Protein AF-A0A9P5VKV0-F1 (afdb_monomer)

Secondary structure (DSSP, 8-state):
-HHHHTTGGG--THHHH--SSS-HHHHHHHHHHHHHHHHHHHHHHHHH-S-HHHHHTSHHHHHHHHHHHHHHHHHHHHHHHHHS-TTTHHHHHHHHHSSHHHHHHHHHHHHHHHHHHHHHHHIIIII--S--SSHHHHHHHHIIIIIHHHHHHHHHHH-S----TTHHHHHHHHHHHHHHHHHHHHHH-

Structure (mmCIF, N/CA/C/O backbone):
data_AF-A0A9P5VKV0-F1
#
_entry.id   AF-A0A9P5VKV0-F1
#
loop_
_atom_site.group_PDB
_atom_site.id
_atom_site.type_symbol
_atom_site.label_atom_id
_atom_site.label_alt_id
_atom_site.label_comp_id
_atom_site.label_asym_id
_atom_site.label_entity_id
_atom_site.label_seq_id
_atom_site.pdbx_PDB_ins_code
_atom_site.Cartn_x
_atom_site.Cartn_y
_atom_site.Cartn_z
_atom_site.occupancy
_atom_site.B_iso_or_equiv
_atom_site.auth_seq_id
_atom_site.auth_comp_id
_atom_site.auth_asym_id
_atom_site.auth_atom_id
_atom_site.pdbx_PDB_model_num
ATOM 1 N N . MET A 1 1 ? 27.819 -13.636 -0.260 1.00 55.97 1 MET A N 1
ATOM 2 C CA . MET A 1 1 ? 27.182 -14.702 0.548 1.00 55.97 1 MET A CA 1
ATOM 3 C C . MET A 1 1 ? 25.754 -14.332 0.970 1.00 55.97 1 MET A C 1
ATOM 5 O O . MET A 1 1 ? 24.847 -15.052 0.588 1.00 55.97 1 MET A O 1
ATOM 9 N N . ILE A 1 2 ? 25.518 -13.188 1.636 1.00 59.69 2 ILE A N 1
ATOM 10 C CA . ILE A 1 2 ? 24.161 -12.743 2.044 1.00 59.69 2 ILE A CA 1
ATOM 11 C C . ILE A 1 2 ? 23.243 -12.435 0.844 1.00 59.69 2 ILE A C 1
ATOM 13 O O . ILE A 1 2 ? 22.115 -12.911 0.803 1.00 59.69 2 ILE A O 1
ATOM 17 N N . ALA A 1 3 ? 23.731 -11.708 -0.169 1.00 60.09 3 ALA A N 1
ATOM 18 C CA . ALA A 1 3 ? 22.927 -11.359 -1.348 1.00 60.09 3 ALA A CA 1
ATOM 19 C C . ALA A 1 3 ? 22.388 -12.588 -2.103 1.00 60.09 3 ALA A C 1
ATOM 21 O O . ALA A 1 3 ? 21.232 -12.601 -2.506 1.00 60.09 3 ALA A O 1
ATOM 22 N N . HIS A 1 4 ? 23.192 -13.646 -2.213 1.00 65.69 4 HIS A N 1
ATOM 23 C CA . HIS A 1 4 ? 22.792 -14.893 -2.863 1.00 65.69 4 HIS A CA 1
ATOM 24 C C . HIS A 1 4 ? 21.794 -15.704 -2.015 1.00 65.69 4 HIS A C 1
ATOM 26 O O . HIS A 1 4 ? 20.854 -16.281 -2.553 1.00 65.69 4 HIS A O 1
ATOM 32 N N . ALA A 1 5 ? 21.942 -15.696 -0.682 1.00 67.19 5 ALA A N 1
ATOM 33 C CA . ALA A 1 5 ? 21.017 -16.378 0.229 1.00 67.19 5 ALA A CA 1
ATOM 34 C C . ALA A 1 5 ? 19.583 -15.820 0.139 1.00 67.19 5 ALA A C 1
ATOM 36 O O . ALA A 1 5 ? 18.621 -16.583 0.191 1.00 67.19 5 ALA A O 1
ATOM 37 N N . PHE A 1 6 ? 19.444 -14.506 -0.068 1.00 64.31 6 PHE A N 1
ATOM 38 C CA . PHE A 1 6 ? 18.154 -13.830 -0.263 1.00 64.31 6 PHE A CA 1
ATOM 39 C C . PHE A 1 6 ? 17.786 -13.612 -1.739 1.00 64.31 6 PHE A C 1
ATOM 41 O O . PHE A 1 6 ? 16.806 -12.932 -2.028 1.00 64.31 6 PHE A O 1
ATOM 48 N N . LYS A 1 7 ? 18.558 -14.180 -2.678 1.00 66.38 7 LYS A N 1
ATOM 49 C CA . LYS A 1 7 ? 18.372 -14.019 -4.131 1.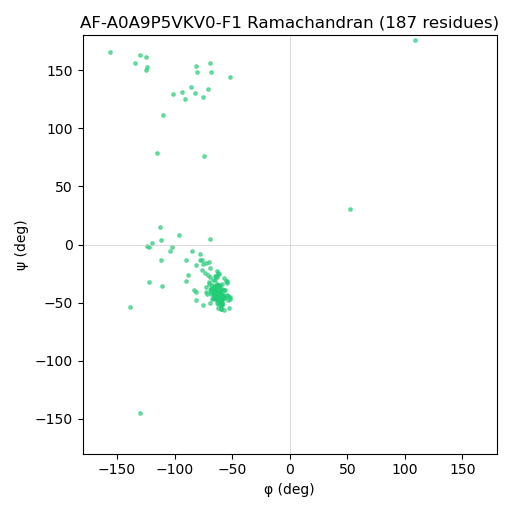00 66.38 7 LYS A CA 1
ATOM 50 C C . LYS A 1 7 ? 18.290 -12.554 -4.595 1.00 66.38 7 LYS A C 1
ATOM 52 O O . LYS A 1 7 ? 17.614 -12.245 -5.576 1.00 66.38 7 LYS A O 1
ATOM 57 N N . LEU A 1 8 ? 18.977 -11.648 -3.896 1.00 64.19 8 LEU A N 1
ATOM 58 C CA . LEU A 1 8 ? 19.050 -10.224 -4.249 1.00 64.19 8 LEU A CA 1
ATOM 59 C C . LEU A 1 8 ? 19.732 -10.010 -5.609 1.00 64.19 8 LEU A C 1
ATOM 61 O O . LEU A 1 8 ? 19.497 -9.005 -6.263 1.00 64.19 8 LEU A O 1
ATOM 65 N N . ASP A 1 9 ? 20.542 -10.975 -6.044 1.00 61.62 9 ASP A N 1
ATOM 66 C CA . ASP A 1 9 ? 21.191 -11.049 -7.356 1.00 61.62 9 ASP A CA 1
ATOM 67 C C . ASP A 1 9 ? 20.221 -11.324 -8.520 1.00 61.62 9 ASP A C 1
ATOM 69 O O . ASP A 1 9 ? 20.587 -11.130 -9.675 1.00 61.62 9 ASP A O 1
ATOM 73 N N . ARG A 1 10 ? 18.988 -11.763 -8.235 1.00 68.88 10 ARG A N 1
ATOM 74 C CA . ARG A 1 10 ? 17.926 -12.020 -9.228 1.00 68.88 10 ARG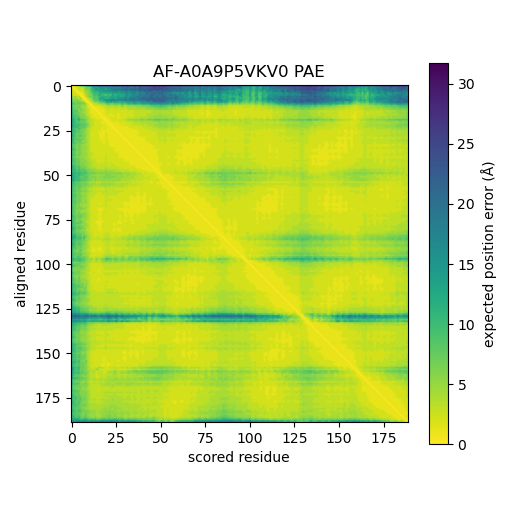 A CA 1
ATOM 75 C C . ARG A 1 10 ? 16.755 -11.050 -9.099 1.00 68.88 10 ARG A C 1
ATOM 77 O O . ARG A 1 10 ? 15.654 -11.333 -9.570 1.00 68.88 10 ARG A O 1
ATOM 84 N N . PHE A 1 11 ? 16.962 -9.957 -8.375 1.00 78.12 11 PHE A N 1
ATOM 85 C CA . PHE A 1 11 ? 15.945 -8.941 -8.193 1.00 78.12 11 PHE A CA 1
ATOM 86 C C . PHE A 1 11 ? 15.742 -8.183 -9.513 1.00 78.12 11 PHE A C 1
ATOM 88 O O . PHE A 1 11 ? 16.715 -7.800 -10.155 1.00 78.12 11 PHE A O 1
ATOM 95 N N . GLU A 1 12 ? 14.484 -7.976 -9.908 1.00 87.75 12 GLU A N 1
ATOM 96 C CA . GLU A 1 12 ? 14.090 -7.281 -11.147 1.00 87.75 12 GLU A CA 1
ATOM 97 C C . GLU A 1 12 ? 13.331 -5.985 -10.776 1.00 87.75 12 GLU A C 1
ATOM 99 O O . GLU A 1 12 ? 12.091 -5.972 -10.755 1.00 87.75 12 GLU A O 1
ATOM 104 N N . PRO A 1 13 ? 14.045 -4.899 -10.393 1.00 90.62 13 PRO A N 1
ATOM 105 C CA . PRO A 1 13 ? 13.460 -3.648 -9.901 1.00 90.62 13 PRO A CA 1
ATOM 106 C C . PRO A 1 13 ? 12.430 -3.013 -10.824 1.00 90.62 13 PRO A C 1
ATOM 108 O O . PRO A 1 13 ? 11.475 -2.384 -10.367 1.00 90.62 13 PRO A O 1
ATOM 111 N N . GLU A 1 14 ? 12.608 -3.160 -12.132 1.00 92.75 14 GLU A N 1
ATOM 112 C CA . GLU A 1 14 ? 11.730 -2.587 -13.138 1.00 92.75 14 GLU A CA 1
ATOM 113 C C . GLU A 1 14 ? 10.304 -3.132 -13.034 1.00 92.75 14 GLU A C 1
ATOM 115 O O . GLU A 1 14 ? 9.350 -2.448 -13.414 1.00 92.75 14 GLU A O 1
ATOM 120 N N . ARG A 1 15 ? 10.122 -4.329 -12.460 1.00 93.31 15 ARG A N 1
ATOM 121 C CA . ARG A 1 15 ? 8.791 -4.883 -12.199 1.00 93.31 15 ARG A CA 1
ATOM 122 C C . ARG A 1 15 ? 7.991 -4.061 -11.216 1.00 93.31 15 ARG A C 1
ATOM 124 O O . ARG A 1 15 ? 6.778 -4.081 -11.313 1.00 93.31 15 ARG A O 1
ATOM 131 N N . ILE A 1 16 ? 8.639 -3.338 -10.304 1.00 94.00 16 ILE A N 1
ATOM 132 C CA . ILE A 1 16 ? 7.938 -2.495 -9.332 1.00 94.00 16 ILE A CA 1
ATOM 133 C C . ILE A 1 16 ? 7.179 -1.371 -10.042 1.00 94.00 16 ILE A C 1
ATOM 135 O O . ILE A 1 16 ? 6.093 -0.996 -9.611 1.00 94.00 16 ILE A O 1
ATOM 139 N N . VAL A 1 17 ? 7.725 -0.846 -11.142 1.00 95.38 17 VAL A N 1
ATOM 140 C CA . VAL A 1 17 ? 7.256 0.382 -11.811 1.00 95.38 17 VAL A CA 1
ATOM 141 C C . VAL A 1 17 ? 6.627 0.137 -13.188 1.00 95.38 17 VAL A C 1
ATOM 143 O O . VAL A 1 17 ? 6.272 1.091 -13.880 1.00 95.38 17 VAL A O 1
ATOM 146 N N . THR A 1 18 ? 6.485 -1.123 -13.611 1.00 95.44 18 THR A N 1
ATOM 147 C CA . THR A 1 18 ? 5.945 -1.490 -14.931 1.00 95.44 18 THR A CA 1
ATOM 148 C C . THR A 1 18 ? 4.761 -2.453 -14.836 1.00 95.44 18 THR A C 1
ATOM 150 O O . THR A 1 18 ? 4.540 -3.099 -13.816 1.00 95.44 18 THR A O 1
ATOM 153 N N . SER A 1 19 ? 3.977 -2.533 -15.915 1.00 96.00 19 SER A N 1
ATOM 154 C CA . SER A 1 19 ? 2.742 -3.321 -16.013 1.00 96.00 19 SER A CA 1
ATOM 155 C C . SER A 1 19 ? 2.791 -4.283 -17.204 1.00 96.00 19 SER A C 1
ATOM 157 O O . SER A 1 19 ? 3.460 -3.999 -18.196 1.00 96.00 19 SER A O 1
ATOM 159 N N . ASN A 1 20 ? 2.102 -5.426 -17.095 1.00 90.44 20 ASN A N 1
ATOM 160 C CA . ASN A 1 20 ? 1.877 -6.342 -18.223 1.00 90.44 20 ASN A CA 1
ATOM 161 C C . ASN A 1 20 ? 0.709 -5.890 -19.122 1.00 90.44 20 ASN A C 1
ATOM 163 O O . ASN A 1 20 ? 0.593 -6.371 -20.244 1.00 90.44 20 ASN A O 1
ATOM 167 N N . LEU A 1 21 ? -0.168 -5.007 -18.627 1.00 95.75 21 LEU A N 1
ATOM 168 C CA . LEU A 1 21 ? -1.435 -4.643 -19.275 1.00 95.75 21 LEU A CA 1
ATOM 169 C C . LEU A 1 21 ? -1.448 -3.209 -19.805 1.00 95.75 21 LEU A C 1
ATOM 171 O O . LEU A 1 21 ? -2.063 -2.935 -20.832 1.00 95.75 21 LEU A O 1
ATOM 175 N N . VAL A 1 22 ? -0.797 -2.280 -19.101 1.00 96.75 22 VAL A N 1
ATOM 176 C CA . VAL A 1 22 ? -0.830 -0.849 -19.428 1.00 96.75 22 VAL A CA 1
ATOM 177 C C . VAL A 1 22 ? 0.570 -0.240 -19.478 1.00 96.75 22 VAL A C 1
ATOM 179 O O . VAL A 1 22 ? 1.542 -0.796 -18.976 1.00 96.75 22 VAL A O 1
ATOM 182 N N . GLY A 1 23 ? 0.703 0.939 -20.085 1.00 95.81 23 GLY A N 1
ATOM 183 C CA . GLY A 1 23 ? 1.972 1.669 -20.068 1.00 95.81 23 GLY A CA 1
ATOM 184 C C . GLY A 1 23 ? 2.323 2.204 -18.665 1.00 95.81 23 GLY A C 1
ATOM 185 O O . GLY A 1 23 ? 1.415 2.486 -17.878 1.00 95.81 23 GLY A O 1
ATOM 186 N N . PRO A 1 24 ? 3.612 2.464 -18.356 1.00 94.00 24 PRO A N 1
ATOM 187 C CA . PRO A 1 24 ? 4.032 2.986 -17.047 1.00 94.00 24 PRO A CA 1
ATOM 188 C C . PRO A 1 24 ? 3.366 4.314 -16.650 1.00 94.00 24 PRO A C 1
ATOM 190 O O . PRO A 1 24 ? 3.154 4.573 -15.471 1.00 94.00 24 PRO A O 1
ATOM 193 N N . LYS A 1 25 ? 2.980 5.149 -17.629 1.00 96.38 25 LYS A N 1
ATOM 194 C CA . LYS A 1 25 ? 2.223 6.392 -17.386 1.00 96.38 25 LYS A CA 1
ATOM 195 C C . LYS A 1 25 ? 0.820 6.119 -16.841 1.00 96.38 25 LYS A C 1
ATOM 197 O O . LYS A 1 25 ? 0.411 6.749 -15.873 1.00 96.38 25 LYS A O 1
ATOM 202 N N . THR A 1 26 ? 0.101 5.177 -17.448 1.00 97.31 26 THR A N 1
ATOM 203 C CA . THR A 1 26 ? -1.239 4.776 -17.002 1.00 97.31 26 THR A CA 1
ATOM 204 C C . THR A 1 26 ? -1.170 4.117 -15.630 1.00 97.31 26 THR A C 1
ATOM 206 O O . THR A 1 26 ? -1.944 4.478 -14.750 1.00 97.31 26 THR A O 1
ATOM 209 N N . LEU A 1 27 ? -0.191 3.229 -15.419 1.00 96.94 27 LEU A N 1
ATOM 210 C CA . LEU A 1 27 ? 0.057 2.609 -14.116 1.00 96.94 27 LEU A CA 1
ATOM 211 C C . LEU A 1 27 ? 0.316 3.659 -13.022 1.00 96.94 27 LEU A C 1
ATOM 213 O O . LEU A 1 27 ? -0.247 3.562 -11.937 1.00 96.94 27 LEU A O 1
ATOM 217 N N . ALA A 1 28 ? 1.117 4.691 -13.315 1.00 96.69 28 ALA A N 1
ATOM 218 C CA . ALA A 1 28 ? 1.355 5.792 -12.382 1.00 96.69 28 ALA A CA 1
ATOM 219 C C . ALA A 1 28 ? 0.066 6.549 -12.027 1.00 96.69 28 ALA A C 1
ATOM 221 O O . ALA A 1 28 ? -0.129 6.906 -10.870 1.00 96.69 28 ALA A O 1
ATOM 222 N N . GLY A 1 29 ? -0.811 6.783 -13.009 1.00 97.31 29 GLY A N 1
ATOM 223 C CA . GLY A 1 29 ? -2.104 7.432 -12.788 1.00 97.31 29 GLY A CA 1
ATOM 224 C C . GLY A 1 29 ? -3.020 6.621 -11.870 1.00 97.31 29 GLY A C 1
ATOM 225 O O . GLY A 1 29 ? -3.566 7.179 -10.922 1.00 97.31 29 GLY A O 1
ATOM 226 N N . ILE A 1 30 ? -3.127 5.308 -12.109 1.00 97.25 30 ILE A N 1
ATOM 227 C CA . ILE A 1 30 ? -3.897 4.382 -11.260 1.00 97.25 30 ILE A CA 1
ATOM 228 C C . ILE A 1 30 ? -3.381 4.453 -9.820 1.00 97.25 30 ILE A C 1
ATOM 230 O O . ILE A 1 30 ? -4.118 4.835 -8.914 1.00 97.25 30 ILE A O 1
ATOM 234 N N . ARG A 1 31 ? -2.082 4.215 -9.626 1.00 97.06 31 ARG A N 1
ATOM 235 C CA . ARG A 1 31 ? -1.455 4.210 -8.298 1.00 97.06 31 ARG A CA 1
ATOM 236 C C . ARG A 1 31 ? -1.559 5.538 -7.571 1.00 97.06 31 ARG A C 1
ATOM 238 O O . ARG A 1 31 ? -1.717 5.556 -6.355 1.00 97.06 31 ARG A O 1
ATOM 245 N N . PHE A 1 32 ? -1.489 6.656 -8.291 1.00 96.94 32 PHE A N 1
ATOM 246 C CA . PHE A 1 32 ? -1.661 7.976 -7.695 1.00 96.94 32 PHE A CA 1
ATOM 247 C C . PHE A 1 32 ? -3.070 8.153 -7.117 1.00 96.94 32 PHE A C 1
ATOM 249 O O . PHE A 1 32 ? -3.208 8.596 -5.978 1.00 96.94 32 PHE A O 1
ATOM 256 N N . VAL A 1 33 ? -4.107 7.758 -7.863 1.00 98.06 33 VAL A N 1
ATOM 257 C CA . VAL A 1 33 ? -5.501 7.805 -7.390 1.00 98.06 33 VAL A CA 1
ATOM 258 C C . VAL A 1 33 ? -5.700 6.887 -6.184 1.00 98.06 33 VAL A C 1
ATOM 260 O O . VAL A 1 33 ? -6.267 7.314 -5.180 1.00 98.06 33 VAL A O 1
ATOM 263 N N . GLU A 1 34 ? -5.186 5.660 -6.247 1.00 98.25 34 GLU A N 1
ATOM 264 C CA . GLU A 1 34 ? -5.251 4.694 -5.145 1.00 98.25 34 GLU A CA 1
ATOM 265 C C . GLU A 1 34 ? -4.535 5.213 -3.891 1.00 98.25 34 GLU A C 1
ATOM 267 O O . GLU A 1 34 ? -5.086 5.170 -2.792 1.00 98.25 34 GLU A O 1
ATOM 272 N N . THR A 1 35 ? -3.336 5.779 -4.060 1.00 98.50 35 THR A N 1
ATOM 273 C CA . THR A 1 35 ? -2.554 6.382 -2.973 1.00 98.50 35 THR A CA 1
ATOM 274 C C . THR A 1 35 ? -3.343 7.503 -2.308 1.00 98.50 35 THR A C 1
ATOM 276 O O . THR A 1 35 ? -3.490 7.507 -1.087 1.00 98.50 35 THR A O 1
ATOM 279 N N . LEU A 1 36 ? -3.887 8.442 -3.092 1.00 98.31 36 LEU A N 1
ATOM 280 C CA . LEU A 1 36 ? -4.699 9.537 -2.559 1.00 98.31 36 LEU A CA 1
ATOM 281 C C . LEU A 1 36 ? -5.910 9.014 -1.787 1.00 98.31 36 LEU A C 1
ATOM 283 O O . LE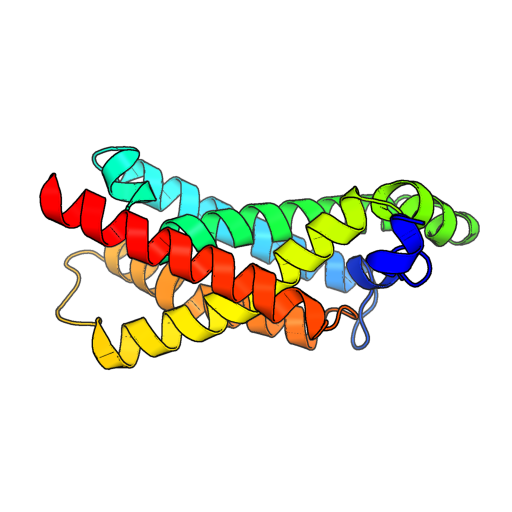U A 1 36 ? -6.175 9.474 -0.678 1.00 98.31 36 LEU A O 1
ATOM 287 N N . TYR A 1 37 ? -6.619 8.038 -2.350 1.00 98.62 37 TYR A N 1
ATOM 288 C CA . TYR A 1 37 ? -7.786 7.445 -1.713 1.00 98.62 37 TYR A CA 1
ATOM 289 C C . TYR A 1 37 ? -7.442 6.813 -0.356 1.00 98.62 37 TYR A C 1
ATOM 291 O O . TYR A 1 37 ? -8.092 7.104 0.650 1.00 98.62 37 TYR A O 1
ATOM 299 N N . VAL A 1 38 ? -6.380 6.007 -0.299 1.00 98.56 38 VAL A N 1
ATOM 300 C CA . VAL A 1 38 ? -5.926 5.365 0.942 1.00 98.56 38 VAL A CA 1
ATOM 301 C C . VAL A 1 38 ? -5.543 6.402 1.998 1.00 98.56 38 VAL A C 1
ATOM 303 O O . VAL A 1 38 ? -5.952 6.272 3.152 1.00 98.56 38 VAL A O 1
ATOM 306 N N . TRP A 1 39 ? -4.844 7.474 1.618 1.00 98.25 39 TRP A N 1
ATOM 307 C CA . TRP A 1 39 ? -4.512 8.558 2.548 1.00 98.25 39 TRP A CA 1
ATOM 308 C C . TRP A 1 39 ? -5.746 9.310 3.059 1.00 98.25 39 TRP A C 1
ATOM 310 O O . TRP A 1 39 ? -5.814 9.603 4.251 1.00 98.25 39 TRP A O 1
ATOM 320 N N . ILE A 1 40 ? -6.748 9.565 2.210 1.00 98.56 40 ILE A N 1
ATOM 321 C CA . ILE A 1 40 ? -8.024 10.169 2.632 1.00 98.56 40 ILE A CA 1
ATOM 322 C C . ILE A 1 40 ? -8.713 9.289 3.687 1.00 98.56 40 ILE A C 1
ATOM 324 O O . ILE A 1 40 ? -9.200 9.797 4.699 1.00 98.56 40 ILE A O 1
ATOM 328 N N . VAL A 1 41 ? -8.718 7.968 3.489 1.00 98.44 41 VAL A N 1
ATOM 329 C CA . VAL A 1 41 ? -9.293 7.013 4.449 1.00 98.44 41 VAL A CA 1
ATOM 330 C C . VAL A 1 41 ? -8.517 7.009 5.766 1.00 98.44 41 VAL A C 1
ATOM 332 O O . VAL A 1 41 ? -9.144 7.091 6.821 1.00 98.44 41 VAL A O 1
ATOM 335 N N . ILE A 1 42 ? -7.179 6.981 5.729 1.00 97.81 42 ILE A N 1
ATOM 336 C CA . ILE A 1 42 ? -6.338 7.039 6.937 1.00 97.81 42 ILE A CA 1
ATOM 337 C C . ILE A 1 42 ? -6.612 8.315 7.731 1.00 97.81 42 ILE A C 1
ATOM 339 O O . ILE A 1 42 ? -6.922 8.242 8.918 1.00 97.81 42 ILE A O 1
ATOM 343 N N . ILE A 1 43 ? -6.555 9.476 7.073 1.00 97.94 43 ILE A N 1
ATOM 344 C CA . ILE A 1 43 ? -6.778 10.775 7.720 1.00 97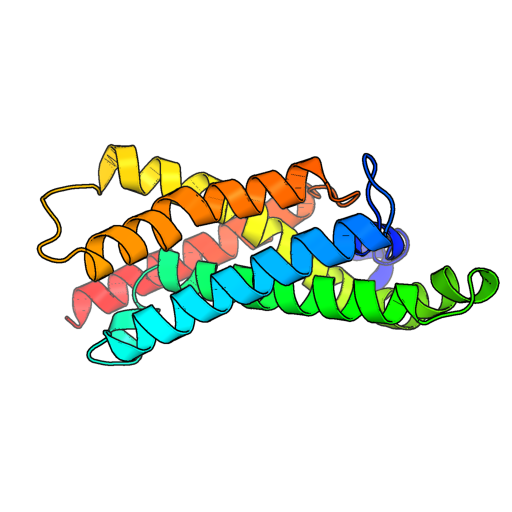.94 43 ILE A CA 1
ATOM 345 C C . ILE A 1 43 ? -8.175 10.823 8.339 1.00 97.94 43 ILE A C 1
ATOM 347 O O . ILE A 1 43 ? -8.334 11.246 9.483 1.00 97.94 43 ILE A O 1
ATOM 351 N N . SER A 1 44 ? -9.188 10.339 7.617 1.00 98.06 44 SER A N 1
ATOM 352 C CA . SER A 1 44 ? -10.550 10.275 8.136 1.00 98.06 44 SER A CA 1
ATOM 353 C C . SER A 1 44 ? -10.664 9.368 9.364 1.00 98.06 44 SER A C 1
ATOM 355 O O . SER A 1 44 ? -11.268 9.767 10.358 1.00 98.06 44 SER A O 1
ATOM 357 N N . LYS A 1 45 ? -10.072 8.167 9.330 1.00 97.25 45 LYS A N 1
ATOM 358 C CA . LYS A 1 45 ? -10.089 7.238 10.467 1.00 97.25 45 LYS A CA 1
ATOM 359 C C . LYS A 1 45 ? -9.383 7.835 11.676 1.00 97.25 45 LYS A C 1
ATOM 361 O O . LYS A 1 45 ? -9.922 7.733 12.777 1.00 97.25 45 LYS A O 1
ATOM 366 N N . TRP A 1 46 ? -8.229 8.474 11.485 1.00 96.62 46 TRP A N 1
ATOM 367 C CA . TRP A 1 46 ? -7.503 9.168 12.550 1.00 96.62 46 TRP A CA 1
ATOM 368 C C . TRP A 1 46 ? -8.332 10.292 13.163 1.00 96.62 46 TRP A C 1
ATOM 370 O O . TRP A 1 46 ? -8.432 10.356 14.383 1.00 96.62 46 TRP A O 1
ATOM 380 N N . ALA A 1 47 ? -9.005 11.103 12.343 1.00 96.62 47 ALA A N 1
ATOM 381 C CA . ALA A 1 47 ? -9.875 12.180 12.820 1.00 96.62 47 ALA A CA 1
ATOM 382 C C . ALA A 1 47 ? -11.055 11.682 13.676 1.00 96.62 47 ALA A C 1
ATOM 384 O O . ALA A 1 47 ? -11.570 12.424 14.507 1.00 96.62 47 ALA A O 1
ATOM 385 N N . THR A 1 48 ? -11.486 10.432 13.483 1.00 95.50 48 THR A N 1
ATOM 386 C CA . THR A 1 48 ? -12.576 9.802 14.250 1.00 95.50 48 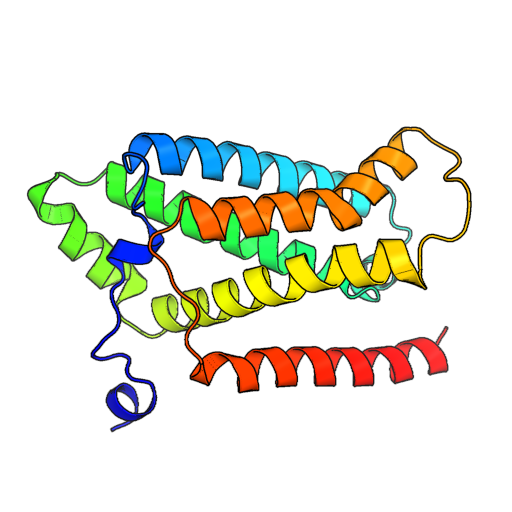THR A CA 1
ATOM 387 C C . THR A 1 48 ? -12.102 8.835 15.339 1.00 95.50 48 THR A C 1
ATOM 389 O O . THR A 1 48 ? -12.933 8.256 16.035 1.00 95.50 48 THR A O 1
ATOM 392 N N . SER A 1 49 ? -10.794 8.602 15.473 1.00 95.31 49 SER A N 1
ATOM 393 C CA . SER A 1 49 ? -10.246 7.674 16.470 1.00 95.31 49 SER A CA 1
ATOM 394 C C . SER A 1 49 ? -10.050 8.391 17.802 1.00 95.31 49 SER A C 1
ATOM 396 O O . SER A 1 49 ? -9.508 9.491 17.835 1.00 95.31 49 SER A O 1
ATOM 398 N N . ALA A 1 50 ? -10.446 7.759 18.910 1.00 94.56 50 ALA A N 1
ATOM 399 C CA . ALA A 1 50 ? -10.280 8.342 20.245 1.00 94.56 50 ALA A CA 1
ATOM 400 C C . ALA A 1 50 ? -8.801 8.468 20.655 1.00 94.56 50 ALA A C 1
ATOM 402 O O . ALA A 1 50 ? -8.427 9.380 21.390 1.00 94.56 50 ALA A O 1
ATOM 403 N N . SER A 1 51 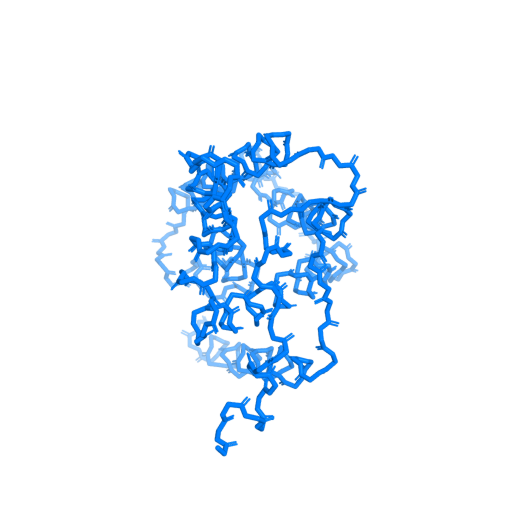? -7.951 7.565 20.165 1.00 95.06 51 SER A N 1
ATOM 404 C CA . SER A 1 51 ? -6.515 7.566 20.423 1.00 95.06 51 SER A CA 1
ATOM 405 C C . SER A 1 51 ? -5.748 6.832 19.318 1.00 95.06 51 SER A C 1
ATOM 407 O O . SER A 1 51 ? -6.321 6.070 18.531 1.00 95.06 51 SER A O 1
ATOM 409 N N . ALA A 1 52 ? -4.424 7.009 19.281 1.00 92.75 52 ALA A N 1
ATOM 410 C CA . ALA A 1 52 ? -3.558 6.210 18.414 1.00 92.75 52 ALA A CA 1
ATOM 411 C C . ALA A 1 52 ? -3.616 4.714 18.770 1.00 92.75 52 ALA A C 1
ATOM 413 O O . ALA A 1 52 ? -3.588 3.872 17.875 1.00 92.75 52 ALA A O 1
ATOM 414 N N . GLN A 1 53 ? -3.749 4.378 20.058 1.00 92.44 53 GLN A N 1
ATOM 415 C CA . GLN A 1 53 ? -3.877 2.995 20.520 1.00 92.44 53 GLN A CA 1
ATOM 416 C C . GLN A 1 53 ? -5.168 2.348 20.000 1.00 92.44 53 GLN A C 1
ATOM 418 O O . GLN A 1 53 ? -5.132 1.217 19.515 1.00 92.44 53 GLN A O 1
ATOM 423 N N . ASP A 1 54 ? -6.290 3.071 20.028 1.00 91.88 54 ASP A N 1
ATOM 424 C CA . ASP A 1 54 ? -7.563 2.572 19.497 1.00 91.88 54 ASP A CA 1
ATOM 425 C C . ASP A 1 54 ? -7.532 2.343 17.991 1.00 91.88 54 ASP A C 1
ATOM 427 O O . ASP A 1 54 ? -8.203 1.440 17.496 1.00 91.88 54 ASP A O 1
ATOM 431 N N . TYR A 1 55 ? -6.735 3.120 17.260 1.00 94.56 55 TYR A N 1
ATOM 432 C CA . TYR A 1 55 ? -6.519 2.889 15.839 1.00 94.56 55 TYR A CA 1
ATOM 433 C C . TYR A 1 55 ? -5.591 1.688 15.599 1.00 94.56 55 TYR A C 1
ATOM 435 O O . TYR A 1 55 ? -5.948 0.771 14.860 1.00 94.56 55 TYR A O 1
ATOM 443 N N . LEU A 1 56 ? -4.416 1.663 16.233 1.00 93.69 56 LEU A N 1
ATOM 444 C CA . LEU A 1 56 ? -3.342 0.707 15.940 1.00 93.69 56 LEU A CA 1
ATOM 445 C C . LEU A 1 56 ? -3.577 -0.702 16.503 1.00 93.69 56 LEU A C 1
ATOM 447 O O . LEU A 1 56 ? -2.887 -1.628 16.089 1.00 93.69 56 LEU A O 1
ATOM 451 N N . LYS A 1 57 ? -4.543 -0.903 17.407 1.00 94.50 57 LYS A N 1
ATOM 452 C CA . LYS A 1 57 ? -4.851 -2.241 17.943 1.00 94.50 57 LYS A CA 1
ATOM 453 C C . LYS A 1 57 ? -5.494 -3.192 16.928 1.00 94.50 57 LYS A C 1
ATOM 455 O O . LYS A 1 57 ? -5.455 -4.400 17.129 1.00 94.50 57 LYS A O 1
ATOM 460 N N . TYR A 1 58 ? -6.078 -2.671 15.847 1.00 95.19 58 TYR A N 1
ATOM 461 C CA . TYR A 1 58 ? -6.760 -3.482 14.836 1.00 95.19 58 TYR A CA 1
ATOM 462 C C . TYR A 1 58 ? -5.836 -3.846 13.670 1.00 95.19 58 TYR A C 1
ATOM 464 O O . TYR A 1 58 ? -5.239 -2.967 13.044 1.00 95.19 58 TYR A O 1
ATOM 472 N N . PHE A 1 59 ? -5.810 -5.132 13.301 1.00 96.50 59 PHE A N 1
ATOM 473 C CA . PHE A 1 59 ? -5.024 -5.653 12.174 1.00 96.50 59 PHE A CA 1
ATOM 474 C C . PHE A 1 59 ? -5.279 -4.887 10.886 1.00 96.50 59 PHE A C 1
ATOM 476 O O . PHE A 1 59 ? -4.348 -4.499 10.184 1.00 96.50 59 PHE A O 1
ATOM 483 N N . THR A 1 60 ? -6.556 -4.654 10.587 1.00 96.50 60 THR A N 1
ATOM 484 C CA . THR A 1 60 ? -6.975 -3.946 9.386 1.00 96.50 60 THR A CA 1
ATOM 485 C C . THR A 1 60 ? -6.348 -2.560 9.330 1.00 96.50 60 THR A C 1
ATOM 487 O O . THR A 1 60 ? -5.774 -2.206 8.314 1.00 96.50 60 THR A O 1
ATOM 490 N N . ASN A 1 61 ? -6.354 -1.801 10.426 1.00 96.62 61 ASN A N 1
ATOM 491 C CA . ASN A 1 61 ? -5.768 -0.461 10.444 1.00 96.62 61 ASN A CA 1
ATOM 492 C C . ASN A 1 61 ? -4.235 -0.497 10.295 1.00 96.62 61 ASN A C 1
ATOM 494 O O . ASN A 1 61 ? -3.674 0.332 9.579 1.00 96.62 61 ASN A O 1
ATOM 498 N N . LEU A 1 62 ? -3.555 -1.461 10.932 1.00 96.25 62 LEU A N 1
ATOM 499 C CA . LEU A 1 62 ? -2.103 -1.648 10.794 1.00 96.25 62 LEU A CA 1
ATOM 500 C C . LEU A 1 62 ? -1.706 -2.005 9.358 1.00 96.25 62 LEU A C 1
ATOM 502 O O . LEU A 1 62 ? -0.796 -1.402 8.789 1.00 96.25 62 LEU A O 1
ATOM 506 N N . THR A 1 63 ? -2.402 -2.968 8.760 1.00 97.25 63 THR A N 1
ATOM 507 C CA . THR A 1 63 ? -2.144 -3.400 7.381 1.00 97.25 63 THR A CA 1
ATOM 508 C C . THR A 1 63 ? -2.505 -2.313 6.378 1.00 97.25 63 THR A C 1
ATOM 510 O O . THR A 1 63 ? -1.744 -2.092 5.443 1.00 97.25 63 THR A O 1
ATOM 513 N N . TYR A 1 64 ? -3.553 -1.524 6.635 1.00 97.88 64 TYR A N 1
ATOM 514 C CA . TYR A 1 64 ? -3.916 -0.369 5.810 1.00 97.88 64 TYR A CA 1
ATOM 515 C C . TYR A 1 64 ? -2.826 0.720 5.801 1.00 97.88 64 TYR A C 1
ATOM 517 O O . TYR A 1 64 ? -2.571 1.328 4.762 1.00 97.88 64 TYR A O 1
ATOM 525 N N . CYS A 1 65 ? -2.101 0.924 6.911 1.00 97.38 65 CYS A N 1
ATOM 526 C CA . CYS A 1 65 ? -0.884 1.750 6.908 1.00 97.38 65 CYS A CA 1
ATOM 527 C C . CYS A 1 65 ? 0.221 1.143 6.023 1.00 97.38 65 CYS A C 1
ATOM 529 O O . CYS A 1 65 ? 0.917 1.873 5.317 1.00 97.38 65 CYS A O 1
ATOM 531 N N . GLY A 1 66 ? 0.367 -0.185 6.030 1.00 97.56 66 GLY A N 1
ATOM 532 C CA . GLY A 1 66 ? 1.264 -0.911 5.127 1.00 97.56 66 GLY A CA 1
ATOM 533 C C . GLY A 1 66 ? 0.903 -0.715 3.650 1.00 97.56 66 GLY A C 1
ATOM 534 O O . GLY A 1 66 ? 1.781 -0.404 2.847 1.00 97.56 66 GLY A O 1
ATOM 535 N N . LEU A 1 67 ? -0.386 -0.802 3.303 1.00 98.31 67 LEU A N 1
ATOM 536 C CA . LEU A 1 67 ? -0.903 -0.493 1.966 1.00 98.31 67 LEU A CA 1
ATOM 537 C C . LEU A 1 67 ? -0.599 0.952 1.557 1.00 98.31 67 LEU A C 1
ATOM 539 O O . LEU A 1 67 ? -0.132 1.184 0.444 1.00 98.31 67 LEU A O 1
ATOM 543 N N . ALA A 1 68 ? -0.797 1.918 2.456 1.00 98.19 68 ALA A N 1
ATOM 544 C CA . ALA A 1 68 ? -0.478 3.320 2.193 1.00 98.19 68 ALA A CA 1
ATOM 545 C C . ALA A 1 68 ? 1.015 3.536 1.918 1.00 98.19 68 ALA A C 1
ATOM 547 O O . ALA A 1 68 ? 1.378 4.214 0.956 1.00 98.19 68 ALA A O 1
ATOM 548 N N . ALA A 1 69 ? 1.882 2.936 2.740 1.00 97.75 69 ALA A N 1
ATOM 549 C CA . ALA A 1 69 ? 3.328 3.005 2.564 1.00 97.75 69 ALA A CA 1
ATOM 550 C C . ALA A 1 69 ? 3.764 2.357 1.242 1.00 97.75 69 ALA A C 1
ATOM 552 O O . ALA A 1 69 ? 4.579 2.924 0.515 1.00 97.75 69 ALA A O 1
ATOM 553 N N . TYR A 1 70 ? 3.184 1.204 0.906 1.00 98.06 70 TYR A N 1
ATOM 554 C CA . TYR A 1 70 ? 3.427 0.511 -0.354 1.00 98.06 70 TYR A CA 1
ATOM 555 C C . TYR A 1 70 ? 3.045 1.377 -1.559 1.00 98.06 70 TYR A C 1
ATOM 557 O O . TYR A 1 70 ? 3.891 1.649 -2.413 1.00 98.06 70 TYR A O 1
ATOM 565 N N . LEU A 1 71 ? 1.795 1.853 -1.597 1.00 97.81 71 LEU A N 1
ATOM 566 C CA . LEU A 1 71 ? 1.256 2.647 -2.702 1.00 97.81 71 LEU A CA 1
ATOM 567 C C . LEU A 1 71 ? 2.016 3.966 -2.880 1.00 97.81 71 LEU A C 1
ATOM 569 O O . LEU A 1 71 ? 2.338 4.347 -4.007 1.00 97.81 71 LEU A O 1
ATOM 573 N N . LEU A 1 72 ? 2.391 4.625 -1.780 1.00 97.44 72 LEU A N 1
ATOM 574 C CA . LEU A 1 72 ? 3.217 5.827 -1.822 1.00 97.44 72 LEU A CA 1
ATOM 575 C C . LEU A 1 72 ? 4.597 5.541 -2.428 1.00 97.44 72 LEU A C 1
ATOM 577 O O . LEU A 1 72 ? 5.010 6.237 -3.356 1.00 97.44 72 LEU A O 1
ATOM 581 N N . CYS A 1 73 ? 5.300 4.518 -1.936 1.00 96.19 73 CYS A N 1
ATOM 582 C CA . CYS A 1 73 ? 6.626 4.148 -2.433 1.00 96.19 73 CYS A CA 1
ATOM 583 C C . CYS A 1 73 ? 6.591 3.806 -3.924 1.00 96.19 73 CYS A C 1
ATOM 585 O O . CYS A 1 73 ? 7.341 4.391 -4.708 1.00 96.19 73 CYS A O 1
ATOM 587 N N . THR A 1 74 ? 5.682 2.920 -4.334 1.00 95.62 74 THR A N 1
ATOM 588 C CA . THR A 1 74 ? 5.577 2.503 -5.735 1.00 95.62 74 THR A CA 1
ATOM 589 C C . THR A 1 74 ? 5.135 3.656 -6.643 1.00 95.62 74 THR A C 1
ATOM 591 O O . THR A 1 74 ? 5.663 3.804 -7.747 1.00 95.62 74 THR A O 1
ATOM 594 N N . SER A 1 75 ? 4.261 4.557 -6.175 1.00 96.25 75 SER A N 1
ATOM 595 C CA . SER A 1 75 ? 3.886 5.774 -6.910 1.00 96.25 75 SER A CA 1
ATOM 596 C C . SER A 1 75 ? 5.080 6.702 -7.113 1.00 96.25 75 SER A C 1
ATOM 598 O O . SER A 1 75 ? 5.364 7.109 -8.241 1.00 96.25 75 SER A O 1
ATOM 600 N N . LEU A 1 76 ? 5.822 7.006 -6.043 1.00 96.06 76 LEU A N 1
ATOM 601 C CA . LEU A 1 76 ? 7.005 7.865 -6.109 1.00 96.06 76 LEU A CA 1
ATOM 602 C C . LEU A 1 76 ? 8.079 7.271 -7.022 1.00 96.06 76 LEU A C 1
ATOM 604 O O . LEU A 1 76 ? 8.679 7.996 -7.818 1.00 96.06 76 LEU A O 1
ATOM 608 N N . TRP A 1 77 ? 8.299 5.957 -6.953 1.00 96.31 77 TRP A N 1
ATOM 609 C CA . TRP A 1 77 ? 9.263 5.277 -7.813 1.00 96.31 77 TRP A CA 1
ATOM 610 C C . TRP A 1 77 ? 8.811 5.238 -9.271 1.00 96.31 77 TRP A C 1
ATOM 612 O O . TRP A 1 77 ? 9.621 5.499 -10.157 1.00 96.31 77 TRP A O 1
ATOM 622 N N . THR A 1 78 ? 7.521 5.019 -9.539 1.00 96.12 78 THR A N 1
ATOM 623 C CA . THR A 1 78 ? 6.979 5.049 -10.907 1.00 96.12 78 THR A CA 1
ATOM 624 C C . THR A 1 78 ? 7.086 6.454 -11.510 1.00 96.12 78 THR A C 1
ATOM 626 O O . THR A 1 78 ? 7.501 6.610 -12.658 1.00 96.12 78 THR A O 1
ATOM 629 N N . ILE A 1 79 ? 6.795 7.504 -10.735 1.00 95.94 79 ILE A N 1
ATOM 630 C CA . ILE A 1 79 ? 6.963 8.900 -11.171 1.00 95.94 79 ILE A CA 1
ATOM 631 C C . ILE A 1 79 ? 8.442 9.218 -11.422 1.00 95.94 79 ILE A C 1
ATOM 633 O O . ILE A 1 79 ? 8.776 9.821 -12.442 1.00 95.94 79 ILE A O 1
ATOM 637 N N . GLY A 1 80 ? 9.337 8.813 -10.516 1.00 96.44 80 GLY A N 1
ATOM 638 C CA . GLY A 1 80 ? 10.780 9.002 -10.670 1.00 96.44 80 GLY A CA 1
ATOM 639 C C . GLY A 1 80 ? 11.329 8.322 -11.925 1.00 96.44 80 GLY A C 1
ATOM 640 O O . GLY A 1 80 ? 12.065 8.957 -12.680 1.00 96.44 80 GLY A O 1
ATOM 641 N N . TYR A 1 81 ? 10.881 7.094 -12.195 1.00 96.62 81 TYR A N 1
ATOM 642 C CA . TYR A 1 81 ? 11.171 6.335 -13.411 1.00 96.62 81 TYR A CA 1
ATOM 643 C C . TYR A 1 81 ? 10.685 7.071 -14.669 1.00 96.62 81 TYR A C 1
ATOM 645 O O . TYR A 1 81 ? 11.433 7.248 -15.626 1.00 96.62 81 TYR A O 1
ATOM 653 N N . LEU A 1 82 ? 9.453 7.589 -14.665 1.00 97.25 82 LEU A N 1
ATOM 654 C CA . LEU A 1 82 ? 8.893 8.325 -15.805 1.00 97.25 82 LEU A CA 1
ATOM 655 C C . LEU A 1 82 ? 9.610 9.645 -16.112 1.00 97.25 82 LEU A C 1
ATOM 657 O O . LEU A 1 82 ? 9.590 10.077 -17.266 1.00 97.25 82 LEU A O 1
ATOM 661 N N . ARG A 1 83 ? 10.228 10.273 -15.104 1.00 97.31 83 ARG A N 1
ATOM 662 C CA . ARG A 1 83 ? 11.011 11.511 -15.252 1.00 97.31 83 ARG A CA 1
ATOM 663 C C . ARG A 1 83 ? 12.382 11.291 -15.890 1.00 97.31 83 ARG A C 1
ATOM 665 O O . ARG A 1 83 ? 12.972 12.266 -16.341 1.00 97.31 83 ARG A O 1
ATOM 672 N N . GLN A 1 84 ? 12.879 10.055 -15.937 1.00 97.56 84 GLN A N 1
ATOM 673 C CA . GLN A 1 84 ? 14.154 9.763 -16.588 1.00 97.56 84 GLN A CA 1
ATOM 674 C C . GLN A 1 84 ? 13.995 9.652 -18.113 1.00 97.56 84 GLN A C 1
ATOM 676 O O . GLN A 1 84 ? 12.951 9.166 -18.589 1.00 97.56 84 GLN A O 1
ATOM 681 N N . PRO A 1 85 ? 15.038 10.021 -18.884 1.00 96.88 85 PRO A N 1
ATOM 682 C CA . PRO A 1 85 ? 15.146 9.661 -20.293 1.00 96.88 85 PRO A CA 1
ATOM 683 C C . PRO A 1 85 ? 14.957 8.155 -20.483 1.00 96.88 85 PRO A C 1
ATOM 685 O O . PRO A 1 85 ? 15.398 7.358 -19.656 1.00 96.88 85 PRO A O 1
ATOM 688 N N . SER A 1 86 ? 14.314 7.740 -21.578 1.00 93.50 86 SER A N 1
ATOM 689 C CA . SER A 1 86 ? 13.990 6.323 -21.810 1.00 93.50 86 SER A CA 1
ATOM 690 C C . SER A 1 86 ? 15.208 5.393 -21.743 1.00 93.50 86 SER A C 1
ATOM 692 O O . SER A 1 86 ? 15.056 4.253 -21.316 1.00 93.50 86 SER A O 1
ATOM 694 N N . SER A 1 87 ? 16.395 5.879 -22.122 1.00 95.75 87 SER A N 1
ATOM 695 C CA . SER A 1 87 ? 17.667 5.147 -22.064 1.00 95.75 87 SER A CA 1
ATOM 696 C C . SER A 1 87 ? 18.199 4.921 -20.645 1.00 95.75 87 SER A C 1
ATOM 698 O O . SER A 1 87 ? 18.898 3.944 -20.424 1.00 95.75 87 SER A O 1
ATOM 700 N N . GLU A 1 88 ? 17.857 5.779 -19.682 1.00 96.56 88 GLU A N 1
ATOM 701 C CA . GLU A 1 88 ? 18.425 5.779 -18.317 1.00 96.56 88 GLU A CA 1
ATOM 702 C C . GLU A 1 88 ? 17.470 5.192 -17.267 1.00 96.56 88 GLU A C 1
ATOM 704 O O . GLU A 1 88 ? 17.804 5.018 -16.095 1.00 96.56 88 GLU A O 1
ATOM 709 N N . ARG A 1 89 ? 16.242 4.882 -17.678 1.00 95.38 89 ARG A N 1
ATOM 710 C CA . ARG A 1 89 ? 15.162 4.410 -16.808 1.00 95.38 89 ARG A CA 1
ATOM 711 C C . ARG A 1 89 ? 15.508 3.165 -16.000 1.00 95.38 89 ARG A C 1
ATOM 713 O O . ARG A 1 89 ? 15.220 3.114 -14.803 1.00 95.38 89 ARG A O 1
ATOM 720 N N . ASN A 1 90 ? 16.097 2.172 -16.660 1.00 93.12 90 ASN A N 1
ATOM 721 C CA . ASN A 1 90 ? 16.461 0.912 -16.019 1.00 93.12 90 ASN A CA 1
ATOM 722 C C . ASN A 1 90 ? 17.603 1.124 -15.022 1.00 93.12 90 ASN A C 1
ATOM 724 O O . ASN A 1 90 ? 17.515 0.660 -13.889 1.00 93.12 90 ASN A O 1
ATOM 728 N N . ASP A 1 91 ? 18.610 1.915 -15.387 1.00 94.69 91 ASP A N 1
ATOM 729 C CA . ASP A 1 91 ? 19.724 2.239 -14.494 1.00 94.69 91 ASP A CA 1
ATOM 730 C C . ASP A 1 91 ? 19.240 2.994 -13.255 1.00 94.69 91 ASP A C 1
ATOM 732 O O . ASP A 1 91 ? 19.648 2.695 -12.133 1.00 94.69 91 ASP A O 1
ATOM 736 N N . TRP A 1 92 ? 18.305 3.930 -13.424 1.00 95.62 92 TRP A N 1
ATOM 737 C CA . TRP A 1 92 ? 17.725 4.665 -12.306 1.00 95.62 92 TRP A CA 1
ATOM 738 C C . TRP A 1 92 ? 17.011 3.748 -11.310 1.00 95.62 92 TRP A C 1
ATOM 740 O O . TRP A 1 92 ? 17.282 3.825 -10.109 1.00 95.62 92 TRP A O 1
ATOM 750 N N . ILE A 1 93 ? 16.120 2.864 -11.779 1.00 94.81 93 ILE A N 1
ATOM 751 C CA . ILE A 1 93 ? 15.378 1.976 -10.871 1.00 94.81 93 ILE A CA 1
ATOM 752 C C . ILE A 1 93 ? 16.292 0.911 -10.260 1.00 94.81 93 ILE A C 1
ATOM 754 O O . ILE A 1 93 ? 16.146 0.601 -9.079 1.00 94.81 93 ILE A O 1
ATOM 758 N N . ASN A 1 94 ? 17.295 0.433 -10.999 1.00 92.44 94 ASN A N 1
ATOM 759 C CA . ASN A 1 94 ? 18.311 -0.480 -10.478 1.00 92.44 94 ASN A CA 1
ATOM 760 C C . ASN A 1 94 ? 19.142 0.172 -9.371 1.00 92.44 94 ASN A C 1
ATOM 762 O O . ASN A 1 94 ? 19.358 -0.434 -8.327 1.00 92.44 94 ASN A O 1
ATOM 766 N N . ASN A 1 95 ? 19.524 1.438 -9.521 1.00 92.62 95 ASN A N 1
ATOM 767 C CA . ASN A 1 95 ? 20.245 2.157 -8.472 1.00 92.62 95 ASN A CA 1
ATOM 768 C C . ASN A 1 95 ? 19.370 2.461 -7.245 1.00 92.62 95 ASN A C 1
ATOM 770 O O . ASN A 1 95 ? 19.868 2.503 -6.122 1.00 92.62 95 ASN A O 1
ATOM 774 N N . LYS A 1 96 ? 18.062 2.684 -7.432 1.00 91.38 96 LYS A N 1
ATOM 775 C CA . LYS A 1 96 ? 17.135 2.987 -6.328 1.00 91.38 96 LYS A CA 1
ATOM 776 C C . LYS A 1 96 ? 16.657 1.750 -5.573 1.00 91.38 96 LYS A C 1
ATOM 778 O O . LYS A 1 96 ? 16.548 1.798 -4.350 1.00 91.38 96 LYS A O 1
ATOM 783 N N . ALA A 1 97 ? 16.365 0.670 -6.288 1.00 90.19 97 ALA A N 1
ATOM 784 C CA . ALA A 1 97 ? 15.709 -0.515 -5.752 1.00 90.19 97 ALA A CA 1
ATOM 785 C C . ALA A 1 97 ? 16.504 -1.817 -5.967 1.00 90.19 97 ALA A C 1
ATOM 787 O O . ALA A 1 97 ? 16.092 -2.843 -5.457 1.00 90.19 97 ALA A O 1
ATOM 788 N N . GLY A 1 98 ? 17.673 -1.820 -6.612 1.00 85.50 98 GLY A N 1
ATOM 789 C CA . GLY A 1 98 ? 18.470 -3.036 -6.873 1.00 85.50 98 GLY A CA 1
ATOM 790 C C . GLY A 1 98 ? 19.120 -3.705 -5.655 1.00 85.50 98 GLY A C 1
ATOM 791 O O . GLY A 1 98 ? 19.874 -4.657 -5.811 1.00 85.50 98 GLY A O 1
ATOM 792 N N . GLY A 1 99 ? 18.861 -3.218 -4.441 1.00 86.19 99 GLY A N 1
ATOM 793 C CA . GLY A 1 99 ? 19.429 -3.755 -3.207 1.00 86.19 99 GLY A CA 1
ATOM 794 C C . GLY A 1 99 ? 18.376 -4.030 -2.139 1.00 86.19 99 GLY A C 1
ATOM 795 O O . GLY A 1 99 ? 17.233 -4.389 -2.420 1.00 86.19 99 GLY A O 1
ATOM 796 N N . TRP A 1 100 ? 18.757 -3.818 -0.879 1.00 88.75 100 TRP A N 1
ATOM 797 C CA . TRP A 1 100 ? 17.899 -4.122 0.270 1.00 88.75 100 TRP A CA 1
ATOM 798 C C . TRP A 1 100 ? 16.558 -3.378 0.249 1.00 88.75 100 TRP A C 1
ATOM 800 O O . TRP A 1 100 ? 15.540 -3.931 0.652 1.00 88.75 100 TRP A O 1
ATOM 810 N N . LEU A 1 101 ? 16.530 -2.146 -0.270 1.00 90.06 101 LEU A N 1
ATOM 811 C CA . LEU A 1 101 ? 15.293 -1.369 -0.394 1.00 90.06 101 LEU A CA 1
ATOM 812 C C . LEU A 1 101 ? 14.274 -2.026 -1.331 1.00 90.06 101 LEU A C 1
ATOM 814 O O . LEU A 1 101 ? 13.092 -2.062 -0.997 1.00 90.06 101 LEU A O 1
ATOM 818 N N . GLY A 1 102 ? 14.708 -2.579 -2.467 1.00 92.06 102 GLY A N 1
ATOM 819 C CA . GLY A 1 102 ? 13.806 -3.310 -3.355 1.00 92.06 102 GLY A CA 1
ATOM 820 C C . GLY A 1 102 ? 13.326 -4.615 -2.740 1.00 92.06 102 GLY A C 1
ATOM 821 O O . GLY A 1 102 ? 12.148 -4.941 -2.846 1.00 92.06 102 GLY A O 1
ATOM 822 N N . TYR A 1 103 ? 14.195 -5.320 -2.013 1.00 90.56 103 TYR A N 1
ATOM 823 C CA . TYR A 1 103 ? 13.798 -6.522 -1.282 1.00 90.56 103 TYR A CA 1
ATOM 824 C C . TYR A 1 103 ? 12.747 -6.235 -0.202 1.00 90.56 103 TYR A C 1
ATOM 826 O O . TYR A 1 103 ? 11.718 -6.906 -0.152 1.00 90.56 103 TYR A O 1
ATOM 834 N N . LEU A 1 104 ? 12.948 -5.197 0.618 1.00 93.06 104 LEU A N 1
ATOM 835 C CA . LEU A 1 104 ? 11.952 -4.756 1.599 1.00 93.06 104 LEU A CA 1
ATOM 836 C C . LEU A 1 104 ? 10.641 -4.338 0.926 1.00 93.06 104 LEU A C 1
ATOM 838 O O . LEU A 1 104 ? 9.569 -4.664 1.428 1.00 93.06 104 LEU A O 1
ATOM 842 N N . HIS A 1 105 ? 10.713 -3.670 -0.226 1.00 94.62 105 HIS A N 1
ATOM 843 C CA . HIS A 1 105 ? 9.529 -3.345 -1.017 1.00 94.62 105 HIS A CA 1
ATOM 844 C C . HIS A 1 105 ? 8.810 -4.609 -1.521 1.00 94.62 105 HIS A C 1
ATOM 846 O O . HIS A 1 105 ? 7.581 -4.660 -1.517 1.00 94.62 105 HIS A O 1
ATOM 852 N N . TRP A 1 106 ? 9.543 -5.659 -1.904 1.00 93.31 106 TRP A N 1
ATOM 853 C CA . TRP A 1 106 ? 8.961 -6.941 -2.317 1.00 93.31 106 TRP A CA 1
ATOM 854 C C . TRP A 1 106 ? 8.290 -7.675 -1.152 1.00 93.31 106 TRP A C 1
ATOM 856 O O . TRP A 1 106 ? 7.198 -8.236 -1.301 1.00 93.31 106 TRP A O 1
ATOM 866 N N . LEU A 1 107 ? 8.914 -7.654 0.027 1.00 94.50 107 LEU A N 1
ATOM 867 C CA . LEU A 1 107 ? 8.302 -8.160 1.254 1.00 94.50 107 LEU A CA 1
ATOM 868 C C . LEU A 1 107 ? 7.023 -7.389 1.579 1.00 94.50 107 LEU A C 1
ATOM 870 O O . LEU A 1 107 ? 5.989 -8.009 1.827 1.00 94.50 107 LEU A O 1
ATOM 874 N N . LEU A 1 108 ? 7.065 -6.057 1.492 1.00 96.44 108 LEU A N 1
ATOM 875 C CA . LEU A 1 108 ? 5.904 -5.200 1.711 1.00 96.44 108 LEU A CA 1
ATOM 876 C C . LEU A 1 108 ? 4.778 -5.520 0.719 1.00 96.44 108 LEU A C 1
ATOM 878 O O . LEU A 1 108 ? 3.658 -5.773 1.152 1.00 96.44 108 LEU A O 1
ATOM 882 N N . TYR A 1 109 ? 5.071 -5.632 -0.580 1.00 96.62 109 TYR A N 1
ATOM 883 C CA . TYR A 1 109 ? 4.106 -6.108 -1.580 1.00 96.62 109 TYR A CA 1
ATOM 884 C C . TYR A 1 109 ? 3.477 -7.445 -1.175 1.00 96.62 109 TYR A C 1
ATOM 886 O O . TYR A 1 109 ? 2.264 -7.611 -1.242 1.00 96.62 109 TYR A O 1
ATOM 894 N N . SER A 1 110 ? 4.294 -8.397 -0.716 1.00 96.69 110 SER A N 1
ATOM 895 C CA . SER A 1 110 ? 3.808 -9.725 -0.328 1.00 96.69 110 SER A CA 1
ATOM 896 C C . SER A 1 110 ? 2.850 -9.644 0.864 1.00 96.69 110 SER A C 1
ATOM 898 O O . SER A 1 110 ? 1.829 -10.325 0.871 1.00 96.69 110 SER A O 1
ATOM 900 N N . THR A 1 111 ? 3.126 -8.772 1.842 1.00 97.50 111 THR A N 1
ATOM 901 C CA . THR A 1 111 ? 2.184 -8.504 2.940 1.00 97.50 111 THR A CA 1
ATOM 902 C C . THR A 1 111 ? 0.905 -7.828 2.451 1.00 97.50 111 THR A C 1
ATOM 904 O O . THR A 1 111 ? -0.174 -8.249 2.851 1.00 97.50 111 THR A O 1
ATOM 907 N N . VAL A 1 112 ? 1.003 -6.850 1.544 1.00 97.62 112 VAL A N 1
ATOM 908 C CA . VAL A 1 112 ? -0.156 -6.134 0.993 1.00 97.62 112 VAL A CA 1
ATOM 909 C C . VAL A 1 112 ? -1.106 -7.089 0.281 1.00 97.62 112 VAL A C 1
ATOM 911 O O . VAL A 1 112 ? -2.282 -7.145 0.630 1.00 97.62 112 VAL A O 1
ATOM 914 N N . ILE A 1 113 ? -0.601 -7.885 -0.663 1.00 97.31 113 ILE A N 1
ATOM 915 C CA . ILE A 1 113 ? -1.441 -8.818 -1.420 1.00 97.31 113 ILE A CA 1
ATOM 916 C C . ILE A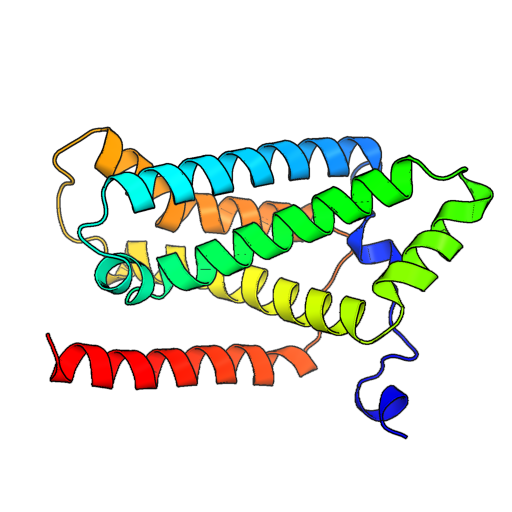 1 113 ? -2.065 -9.868 -0.496 1.00 97.31 113 ILE A C 1
ATOM 918 O O . ILE A 1 113 ? -3.261 -10.127 -0.585 1.00 97.31 113 ILE A O 1
ATOM 922 N N . CYS A 1 114 ? -1.293 -10.461 0.418 1.00 96.88 114 CYS A N 1
ATOM 923 C CA . CYS A 1 114 ? -1.820 -11.508 1.293 1.00 96.88 114 CYS A CA 1
ATOM 924 C C . CYS A 1 114 ? -2.835 -10.965 2.308 1.00 96.88 114 CYS A C 1
ATOM 926 O O . CYS A 1 114 ? -3.925 -11.517 2.452 1.00 96.88 114 CYS A O 1
ATOM 928 N N . PHE A 1 115 ? -2.499 -9.893 3.027 1.00 97.62 115 PHE A N 1
ATOM 929 C CA . PHE A 1 115 ? -3.338 -9.406 4.119 1.00 97.62 115 PHE A CA 1
ATOM 930 C C . PHE A 1 115 ? -4.612 -8.736 3.621 1.00 97.62 115 PHE A C 1
ATOM 932 O O . PHE A 1 115 ? -5.671 -9.019 4.173 1.00 97.62 115 PHE A O 1
ATOM 939 N N . HIS A 1 116 ? -4.553 -7.939 2.553 1.00 97.88 116 HIS A N 1
ATOM 940 C CA . HIS A 1 116 ? -5.742 -7.256 2.036 1.00 97.88 116 HIS A CA 1
ATOM 941 C C . HIS A 1 116 ? -6.661 -8.157 1.208 1.00 97.88 116 HIS A C 1
ATOM 943 O O . HIS A 1 116 ? -7.786 -7.776 0.918 1.00 97.88 116 HIS A O 1
ATOM 949 N N . VAL A 1 117 ? -6.249 -9.387 0.887 1.00 94.62 117 VAL A N 1
ATOM 950 C CA . VAL A 1 117 ? -7.185 -10.430 0.434 1.00 94.62 117 VAL A CA 1
ATOM 951 C C . VAL A 1 117 ? -7.851 -11.125 1.627 1.00 94.62 117 VAL A C 1
ATOM 953 O O . VAL A 1 117 ? -9.045 -11.412 1.588 1.00 94.62 117 VAL A O 1
ATOM 956 N N . ILE A 1 118 ? -7.112 -11.375 2.713 1.00 95.12 118 ILE A N 1
ATOM 957 C CA . ILE A 1 118 ? -7.639 -12.058 3.907 1.00 95.12 118 ILE A CA 1
ATOM 958 C C . ILE A 1 118 ? -8.610 -11.170 4.697 1.00 95.12 118 ILE A C 1
ATOM 960 O O . ILE A 1 118 ? -9.647 -11.657 5.145 1.00 95.12 118 ILE A O 1
ATOM 964 N N . VAL A 1 119 ? -8.298 -9.882 4.871 1.00 97.12 119 VAL A N 1
ATOM 965 C CA . VAL A 1 119 ? -9.112 -8.922 5.637 1.00 97.12 119 VAL A CA 1
ATOM 966 C C . VAL A 1 119 ? -10.579 -8.889 5.192 1.00 97.12 119 VAL A C 1
ATOM 968 O O . VAL A 1 119 ? -11.431 -9.103 6.058 1.00 97.12 119 VAL A O 1
ATOM 971 N N . PRO A 1 120 ? -10.923 -8.669 3.906 1.00 96.56 120 PRO A N 1
ATOM 972 C CA . PRO A 1 120 ? -12.317 -8.639 3.479 1.00 96.56 120 PRO A CA 1
ATOM 973 C C . PRO A 1 120 ? -13.009 -9.984 3.704 1.00 96.56 120 PRO A C 1
ATOM 975 O O . PRO A 1 120 ? -14.145 -10.014 4.174 1.00 96.56 120 PRO A O 1
ATOM 978 N N . ILE A 1 121 ? -12.325 -11.105 3.446 1.00 96.19 121 ILE A N 1
ATOM 979 C CA . ILE A 1 121 ? -12.892 -12.441 3.669 1.00 96.19 121 ILE A CA 1
ATOM 980 C C . ILE A 1 121 ? -13.259 -12.610 5.143 1.00 96.19 121 ILE A C 1
ATOM 982 O O . ILE A 1 121 ? -14.412 -12.890 5.459 1.00 96.19 121 ILE A O 1
ATOM 986 N N . VAL A 1 122 ? -12.308 -12.399 6.055 1.00 96.25 122 VAL A N 1
ATOM 987 C CA . VAL A 1 122 ? -12.532 -12.567 7.498 1.00 96.25 122 VAL A CA 1
ATOM 988 C C . VAL A 1 122 ? -13.586 -11.588 8.004 1.00 96.25 122 VAL A C 1
ATOM 990 O O . VAL A 1 122 ? -14.484 -11.985 8.744 1.00 96.25 122 VAL A O 1
ATOM 993 N N . PHE A 1 123 ? -13.523 -10.322 7.588 1.00 96.62 123 PHE A N 1
ATOM 994 C CA . PHE A 1 123 ? -14.468 -9.318 8.053 1.00 96.62 123 PHE A CA 1
ATOM 995 C C . PHE A 1 123 ? -15.902 -9.658 7.643 1.00 96.62 123 PHE A C 1
ATOM 997 O O . PHE A 1 123 ? -16.771 -9.775 8.504 1.00 96.62 123 PHE A O 1
ATOM 1004 N N . TRP A 1 124 ? -16.156 -9.869 6.351 1.00 95.94 124 TRP A N 1
ATOM 1005 C CA . TRP A 1 124 ? -17.520 -10.064 5.857 1.00 95.94 124 TRP A CA 1
ATOM 1006 C C . TRP A 1 124 ? -18.110 -11.427 6.212 1.00 95.94 124 TRP A C 1
ATOM 1008 O O . TRP A 1 124 ? -19.331 -11.542 6.287 1.00 95.94 124 TRP A O 1
ATOM 1018 N N . THR A 1 125 ? -17.277 -12.444 6.451 1.00 96.25 125 THR A N 1
ATOM 1019 C CA . THR A 1 125 ? -17.764 -13.782 6.824 1.00 96.25 125 THR A CA 1
ATOM 1020 C C . THR A 1 125 ? -17.909 -13.983 8.330 1.00 96.25 125 THR A C 1
ATOM 1022 O O . THR A 1 125 ? -18.802 -14.721 8.736 1.00 96.25 125 THR A O 1
ATOM 1025 N N . LEU A 1 126 ? -17.071 -13.342 9.159 1.00 95.12 126 LEU A N 1
ATOM 1026 C CA . LEU A 1 126 ? -17.011 -13.620 10.602 1.00 95.12 126 LEU A CA 1
ATOM 1027 C C . LEU A 1 126 ? -17.270 -12.407 11.502 1.00 95.12 126 LEU A C 1
ATOM 1029 O O . LEU A 1 126 ? -17.784 -12.587 12.602 1.00 95.12 126 LEU A O 1
ATOM 1033 N N . LEU A 1 127 ? -16.893 -11.192 11.088 1.00 94.12 127 LEU A N 1
ATOM 1034 C CA . LEU A 1 127 ? -16.842 -10.029 11.992 1.00 94.12 127 LEU A CA 1
ATOM 1035 C C . LEU A 1 127 ? -17.888 -8.949 11.698 1.00 94.12 127 LEU A C 1
ATOM 1037 O O . LEU A 1 127 ? -18.085 -8.060 12.524 1.00 94.12 127 LEU A O 1
ATOM 1041 N N . ASN A 1 128 ? -18.547 -8.989 10.540 1.00 92.94 128 ASN A N 1
ATOM 1042 C CA . ASN A 1 128 ? -19.517 -7.980 10.130 1.00 92.94 128 ASN A CA 1
ATOM 1043 C C . ASN A 1 128 ? -20.842 -8.129 10.897 1.00 92.94 128 ASN A C 1
ATOM 1045 O O . ASN A 1 128 ? -21.844 -8.622 10.376 1.00 92.94 128 ASN A O 1
ATOM 1049 N N . THR A 1 129 ? -20.842 -7.696 12.154 1.00 84.81 129 THR A N 1
ATOM 1050 C CA . THR A 1 129 ? -22.007 -7.726 13.035 1.00 84.81 129 THR A CA 1
ATOM 1051 C C . THR A 1 129 ? -22.511 -6.308 13.281 1.00 84.81 129 THR A C 1
ATOM 1053 O O . THR A 1 129 ? -21.870 -5.525 13.980 1.00 84.81 129 THR A O 1
ATOM 1056 N N . GLY A 1 130 ? -23.687 -5.983 12.744 1.00 81.50 130 GLY A N 1
ATOM 1057 C CA . GLY A 1 130 ? -24.436 -4.782 13.116 1.00 81.50 130 GLY A CA 1
ATOM 1058 C C . GLY A 1 130 ? -24.494 -3.674 12.066 1.00 81.50 130 GLY A C 1
ATOM 1059 O O . GLY A 1 130 ? -23.922 -3.741 10.980 1.00 81.50 130 GLY A O 1
ATOM 1060 N N . THR A 1 131 ? -25.257 -2.637 12.405 1.00 83.06 131 THR A N 1
ATOM 1061 C CA . THR A 1 131 ? -25.490 -1.463 11.561 1.00 83.06 131 THR A CA 1
ATOM 1062 C C . THR A 1 131 ? -24.628 -0.298 12.016 1.00 83.06 131 THR A C 1
ATOM 1064 O O . THR A 1 131 ? -24.653 0.085 13.185 1.00 83.06 131 THR A O 1
ATOM 1067 N N . LEU A 1 132 ? -23.912 0.316 11.080 1.00 90.62 132 LEU A N 1
ATOM 1068 C CA . LEU A 1 132 ? -23.108 1.500 11.362 1.00 90.62 132 LEU A CA 1
ATOM 1069 C C . LEU A 1 132 ? -23.982 2.766 11.332 1.00 90.62 132 LEU A C 1
ATOM 1071 O O . LEU A 1 132 ? -24.709 2.978 10.356 1.00 90.62 132 LEU A O 1
ATOM 1075 N N . PRO A 1 133 ? -23.900 3.628 12.361 1.00 89.12 133 PRO A N 1
ATOM 1076 C CA . PRO A 1 133 ? -24.898 4.671 12.607 1.00 89.12 133 PRO A CA 1
ATOM 1077 C C . PRO A 1 133 ? -24.793 5.872 11.661 1.00 89.12 133 PRO A C 1
ATOM 1079 O O . PRO A 1 133 ? -25.765 6.602 11.488 1.00 89.12 133 PRO A O 1
ATOM 1082 N N . THR A 1 134 ? -23.633 6.104 11.037 1.00 95.50 134 THR A N 1
ATOM 1083 C CA . THR A 1 134 ? -23.399 7.285 10.193 1.00 95.50 134 THR A CA 1
ATOM 1084 C C . THR A 1 134 ? -22.945 6.903 8.781 1.00 95.50 134 THR A C 1
ATOM 1086 O O . THR A 1 134 ? -22.346 5.842 8.578 1.00 95.50 134 THR A O 1
ATOM 1089 N N . PRO A 1 135 ? -23.208 7.747 7.762 1.00 96.94 135 PRO A N 1
ATOM 1090 C CA . PRO A 1 135 ? -22.634 7.568 6.428 1.00 96.94 135 PRO A CA 1
ATOM 1091 C C . PRO A 1 135 ? -21.102 7.505 6.444 1.00 96.94 135 PRO A C 1
ATOM 1093 O O 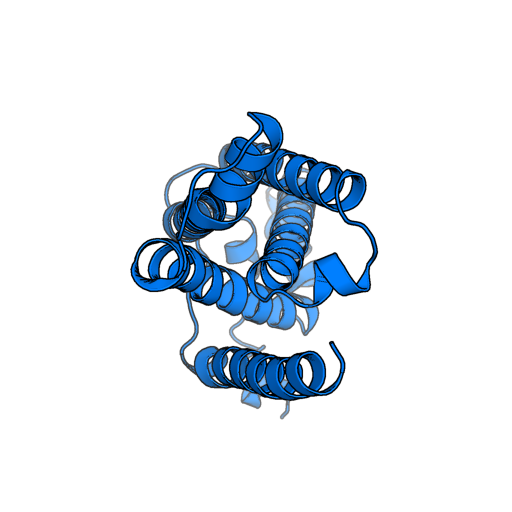. PRO A 1 135 ? -20.526 6.667 5.757 1.00 96.94 135 PRO A O 1
ATOM 1096 N N . LEU A 1 136 ? -20.452 8.332 7.274 1.00 96.62 136 LEU A N 1
ATOM 1097 C CA . LEU A 1 136 ? -18.996 8.343 7.410 1.00 96.62 136 LEU A CA 1
ATOM 1098 C C . LEU A 1 136 ? -18.467 7.005 7.938 1.00 96.62 136 LEU A C 1
ATOM 1100 O O . LEU A 1 136 ? -17.552 6.446 7.343 1.00 96.62 136 LEU A O 1
ATOM 1104 N N . ALA A 1 137 ? -19.073 6.463 9.000 1.00 95.94 137 ALA A N 1
ATOM 1105 C CA . ALA A 1 137 ? -18.675 5.173 9.560 1.00 95.94 137 ALA A CA 1
ATOM 1106 C C . ALA A 1 137 ? -18.867 4.037 8.545 1.00 95.94 137 ALA A C 1
ATOM 1108 O O . ALA A 1 137 ? -17.992 3.188 8.399 1.00 95.94 137 ALA A O 1
ATOM 1109 N N . ARG A 1 138 ? -19.979 4.048 7.793 1.00 96.56 138 ARG A N 1
ATOM 1110 C CA . ARG A 1 138 ? -20.232 3.079 6.712 1.00 96.56 138 ARG A CA 1
ATOM 1111 C C . ARG A 1 138 ? -19.178 3.150 5.616 1.00 96.56 138 ARG A C 1
ATOM 1113 O O . ARG A 1 138 ? -18.634 2.116 5.244 1.00 96.56 138 ARG A O 1
ATOM 1120 N N . TRP A 1 139 ? -18.880 4.353 5.128 1.00 97.94 139 TRP A N 1
ATOM 1121 C CA . TRP A 1 139 ? -17.841 4.553 4.123 1.00 97.94 139 TRP A CA 1
ATOM 1122 C C . TRP A 1 139 ? -16.486 4.074 4.646 1.00 97.94 139 TRP A C 1
ATOM 1124 O O . TRP A 1 139 ? -15.883 3.223 4.013 1.00 97.94 139 TRP A O 1
ATOM 1134 N N . GLN A 1 140 ? -16.067 4.504 5.839 1.00 97.31 140 GLN A N 1
ATOM 1135 C CA . GLN A 1 140 ? -14.819 4.065 6.469 1.00 97.31 140 GLN A CA 1
ATOM 1136 C C . GLN A 1 140 ? -14.721 2.538 6.588 1.00 97.31 140 GLN A C 1
ATOM 1138 O O . GLN A 1 140 ? -13.668 1.973 6.306 1.00 97.31 140 GLN A O 1
ATOM 1143 N N . ASN A 1 141 ? -15.804 1.872 6.997 1.00 96.38 141 ASN A N 1
ATOM 1144 C CA . ASN A 1 141 ? -15.855 0.420 7.127 1.00 96.38 141 ASN A CA 1
ATOM 1145 C C . ASN A 1 141 ? -15.696 -0.280 5.775 1.00 96.38 141 ASN A C 1
ATOM 1147 O O . ASN A 1 141 ? -14.881 -1.185 5.645 1.00 96.38 141 ASN A O 1
ATOM 1151 N N . ILE A 1 142 ? -16.428 0.170 4.754 1.00 97.19 142 ILE A N 1
ATOM 1152 C CA . ILE A 1 142 ? -16.298 -0.357 3.389 1.00 97.19 142 ILE A CA 1
ATOM 1153 C C . ILE A 1 142 ? -14.882 -0.112 2.848 1.00 97.19 142 ILE A C 1
ATOM 1155 O O . ILE A 1 142 ? -14.304 -0.997 2.222 1.00 97.19 142 ILE A O 1
ATOM 1159 N N . SER A 1 143 ? -14.298 1.057 3.114 1.00 98.25 143 SER A N 1
ATOM 1160 C CA . SER A 1 143 ? -12.954 1.404 2.653 1.00 98.25 143 SER A CA 1
ATOM 1161 C C . SER A 1 143 ? -11.900 0.418 3.153 1.00 98.25 143 SER A C 1
ATOM 1163 O O . SER A 1 143 ? -11.100 -0.076 2.365 1.00 98.25 143 SER A O 1
ATOM 1165 N N . VAL A 1 144 ? -11.910 0.113 4.454 1.00 97.25 144 VAL A N 1
ATOM 1166 C CA . VAL A 1 144 ? -10.862 -0.708 5.077 1.00 97.25 144 VAL A CA 1
ATOM 1167 C C . VAL A 1 144 ? -11.161 -2.210 5.078 1.00 97.25 144 VAL A C 1
ATOM 1169 O O . VAL A 1 144 ? -10.260 -2.985 5.369 1.00 97.25 144 VAL A O 1
ATOM 1172 N N . HIS A 1 145 ? -12.398 -2.625 4.782 1.00 97.06 145 HIS A N 1
ATOM 1173 C CA . HIS A 1 145 ? -12.801 -4.038 4.789 1.00 97.06 145 HIS A CA 1
ATOM 1174 C C . HIS A 1 145 ? -13.310 -4.566 3.443 1.00 97.06 145 HIS A C 1
ATOM 1176 O O . HIS A 1 145 ? -13.749 -5.709 3.373 1.00 97.06 145 HIS A O 1
ATOM 1182 N N . LEU A 1 146 ? -13.341 -3.761 2.384 1.00 96.69 146 LEU A N 1
ATOM 1183 C CA . LEU A 1 146 ? -13.696 -4.216 1.036 1.00 96.69 146 LEU A CA 1
ATOM 1184 C C . LEU A 1 146 ? -12.786 -3.582 -0.010 1.00 96.69 146 LEU A C 1
ATOM 1186 O O . LEU A 1 146 ? -12.202 -4.284 -0.835 1.00 96.69 146 LEU A O 1
ATOM 1190 N N . LEU A 1 147 ? -12.697 -2.249 -0.004 1.00 97.44 147 LEU A N 1
ATOM 1191 C CA . LEU A 1 147 ? -11.925 -1.539 -1.020 1.00 97.44 147 LEU A CA 1
ATOM 1192 C C . LEU A 1 147 ? -10.424 -1.779 -0.859 1.00 97.44 147 LEU A C 1
ATOM 1194 O O . LEU A 1 147 ? -9.728 -1.811 -1.863 1.00 97.44 147 LEU A O 1
ATOM 1198 N N . ASP A 1 148 ? -9.936 -2.055 0.348 1.00 96.31 148 ASP A N 1
ATOM 1199 C CA . ASP A 1 148 ? -8.565 -2.509 0.581 1.00 96.31 148 ASP A CA 1
ATOM 1200 C C . ASP A 1 148 ? -8.204 -3.752 -0.260 1.00 96.31 148 ASP A C 1
ATOM 1202 O O . ASP A 1 148 ? -7.166 -3.774 -0.925 1.00 96.31 148 ASP A O 1
ATOM 1206 N N . GLY A 1 149 ? -9.101 -4.740 -0.329 1.00 97.31 149 GLY A N 1
ATOM 1207 C CA . GLY A 1 149 ? -8.944 -5.921 -1.175 1.00 97.31 149 GLY A CA 1
ATOM 1208 C C . GLY A 1 149 ? -9.031 -5.618 -2.666 1.00 97.31 149 GLY A C 1
ATOM 1209 O O . GLY A 1 149 ? -8.259 -6.171 -3.448 1.00 97.31 149 GLY A O 1
ATOM 1210 N N . VAL A 1 150 ? -9.905 -4.693 -3.073 1.00 97.88 150 VAL A N 1
ATOM 1211 C CA . VAL A 1 150 ? -9.966 -4.221 -4.469 1.00 97.88 150 VAL A CA 1
ATOM 1212 C C . VAL A 1 150 ? -8.642 -3.573 -4.882 1.00 97.88 150 VAL A C 1
ATOM 1214 O O . VAL A 1 150 ? -8.147 -3.852 -5.972 1.00 97.88 150 VAL A O 1
ATOM 1217 N N . LEU A 1 151 ? -8.037 -2.765 -4.010 1.00 97.62 151 LEU A N 1
ATOM 1218 C CA . LEU A 1 151 ? -6.742 -2.125 -4.256 1.00 97.62 151 LEU A CA 1
ATOM 1219 C C . LEU A 1 151 ? -5.603 -3.153 -4.343 1.00 97.62 151 LEU A C 1
ATOM 1221 O O . LEU A 1 151 ? -4.771 -3.081 -5.245 1.00 97.62 151 LEU A O 1
ATOM 1225 N N . ALA A 1 152 ? -5.587 -4.158 -3.464 1.00 97.19 152 ALA A N 1
ATOM 1226 C CA . ALA A 1 152 ? -4.631 -5.261 -3.571 1.00 97.19 152 ALA A CA 1
ATOM 1227 C C . ALA A 1 152 ? -4.797 -6.058 -4.877 1.00 97.19 152 ALA A C 1
ATOM 1229 O O . ALA A 1 152 ? -3.804 -6.391 -5.525 1.00 97.19 152 ALA A O 1
ATOM 1230 N N . ILE A 1 153 ? -6.033 -6.337 -5.300 1.00 96.56 153 ILE A N 1
ATOM 1231 C CA . ILE A 1 153 ? -6.304 -7.021 -6.572 1.00 96.56 153 ILE A CA 1
ATOM 1232 C C . ILE A 1 153 ? -5.886 -6.151 -7.762 1.00 96.56 153 ILE A C 1
ATOM 1234 O O . ILE A 1 153 ? -5.301 -6.674 -8.708 1.00 96.56 153 ILE A O 1
ATOM 1238 N N . SER A 1 154 ? -6.132 -4.840 -7.713 1.00 96.25 154 SER A N 1
ATOM 1239 C CA . SER A 1 154 ? -5.654 -3.889 -8.725 1.00 96.25 154 SER A CA 1
ATOM 1240 C C . SER A 1 154 ? -4.139 -4.010 -8.909 1.00 96.25 154 SER A C 1
ATOM 1242 O O . SER A 1 154 ? -3.657 -4.212 -10.024 1.00 96.25 154 SER A O 1
ATOM 1244 N N . GLU A 1 155 ? -3.381 -4.029 -7.811 1.00 95.69 155 GLU A N 1
ATOM 1245 C CA . GLU A 1 155 ? -1.935 -4.241 -7.864 1.00 95.69 155 GLU A CA 1
ATOM 1246 C C . GLU A 1 155 ? -1.550 -5.634 -8.370 1.00 95.69 155 GLU A C 1
ATOM 1248 O O . GLU A 1 155 ? -0.591 -5.753 -9.124 1.00 95.69 155 GLU A O 1
ATOM 1253 N N . LEU A 1 156 ? -2.287 -6.692 -8.033 1.00 94.19 156 LEU A N 1
ATOM 1254 C CA . LEU A 1 156 ? -2.026 -8.026 -8.581 1.00 94.19 156 LEU A CA 1
ATOM 1255 C C . LEU A 1 156 ? -2.234 -8.086 -10.107 1.00 94.19 156 LEU A C 1
ATOM 1257 O O . LEU A 1 156 ? -1.493 -8.775 -10.802 1.00 94.19 156 LEU A O 1
ATOM 1261 N N . VAL A 1 157 ? -3.240 -7.374 -10.620 1.00 95.19 157 VAL A N 1
ATOM 1262 C CA . VAL A 1 157 ? -3.636 -7.393 -12.037 1.00 95.19 157 VAL A CA 1
ATOM 1263 C C . VAL A 1 157 ? -2.753 -6.479 -12.884 1.00 95.19 157 VAL A C 1
ATOM 1265 O O . VAL A 1 157 ? -2.289 -6.878 -13.954 1.00 95.19 157 VAL A O 1
ATOM 1268 N N . PHE A 1 158 ? -2.523 -5.244 -12.436 1.00 95.06 158 PHE A N 1
ATOM 1269 C CA . PHE A 1 158 ? -1.812 -4.250 -13.232 1.00 95.06 158 PHE A CA 1
ATOM 1270 C C . PHE A 1 158 ? -0.300 -4.295 -13.039 1.00 95.06 158 PHE A C 1
ATOM 1272 O O . PHE A 1 158 ? 0.414 -3.909 -13.959 1.00 95.06 158 PHE A O 1
ATOM 1279 N N . ASN A 1 159 ? 0.232 -4.750 -11.910 1.00 92.38 159 ASN A N 1
ATOM 1280 C CA . ASN A 1 159 ? 1.676 -4.742 -11.671 1.00 92.38 159 ASN A CA 1
ATOM 1281 C C . ASN A 1 159 ? 2.384 -5.945 -12.337 1.00 92.38 159 ASN A C 1
ATOM 1283 O O . ASN A 1 159 ? 1.792 -7.003 -12.535 1.00 92.38 159 ASN A O 1
ATOM 1287 N N . ARG A 1 160 ? 3.675 -5.815 -12.683 1.00 93.31 160 ARG A N 1
ATOM 1288 C CA . ARG A 1 160 ? 4.523 -6.946 -13.147 1.00 93.31 160 ARG A CA 1
ATOM 1289 C C . ARG A 1 160 ? 5.153 -7.745 -12.017 1.00 93.31 160 ARG A C 1
ATOM 1291 O O . ARG A 1 160 ? 5.852 -8.738 -12.259 1.00 93.31 160 ARG A O 1
ATOM 1298 N N . HIS A 1 161 ? 4.957 -7.264 -10.804 1.00 87.69 161 HIS A N 1
ATOM 1299 C CA . HIS A 1 161 ? 5.445 -7.859 -9.586 1.00 87.69 161 HIS A CA 1
ATOM 1300 C C . HIS A 1 161 ? 4.732 -9.189 -9.293 1.00 87.69 161 HIS A C 1
ATOM 1302 O O . HIS A 1 161 ? 3.576 -9.374 -9.657 1.00 87.69 161 HIS A O 1
ATOM 1308 N N . PHE A 1 162 ? 5.425 -10.134 -8.656 1.00 88.81 162 PHE A N 1
ATOM 1309 C CA . PHE A 1 162 ? 4.886 -11.469 -8.376 1.00 88.81 162 PHE A CA 1
ATOM 1310 C C . PHE A 1 162 ? 5.167 -11.887 -6.937 1.00 88.81 162 PHE A C 1
ATOM 13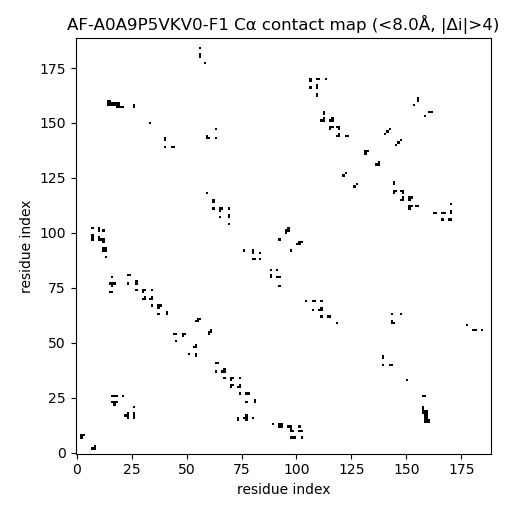12 O O . PHE A 1 162 ? 6.104 -11.397 -6.312 1.00 88.81 162 PHE A O 1
ATOM 1319 N N . LEU A 1 163 ? 4.367 -12.798 -6.390 1.00 90.38 163 LEU A N 1
ATOM 1320 C CA . LEU A 1 163 ? 4.599 -13.324 -5.047 1.00 90.38 163 LEU A CA 1
ATOM 1321 C C . LEU A 1 163 ? 5.767 -14.309 -5.057 1.00 90.38 163 LEU A C 1
ATOM 1323 O O . LEU A 1 163 ? 5.772 -15.276 -5.818 1.00 90.38 163 LEU A O 1
ATOM 1327 N N . GLN A 1 164 ? 6.747 -14.085 -4.184 1.00 89.00 164 GLN A N 1
ATOM 1328 C CA . GLN A 1 164 ? 7.818 -15.050 -3.976 1.00 89.00 164 GLN A CA 1
ATOM 1329 C C . GLN A 1 164 ? 7.426 -16.014 -2.854 1.00 89.00 164 GLN A C 1
ATOM 1331 O O . GLN A 1 164 ? 7.178 -15.556 -1.736 1.00 89.00 164 GLN A O 1
ATOM 1336 N N . PRO A 1 165 ? 7.435 -17.340 -3.083 1.00 88.75 165 PRO A N 1
ATOM 1337 C CA . PRO A 1 165 ? 7.079 -18.310 -2.048 1.00 88.75 165 PRO A CA 1
ATOM 1338 C C . PRO A 1 165 ? 7.892 -18.164 -0.758 1.00 88.75 165 PRO A C 1
ATOM 1340 O O . PRO A 1 165 ? 7.362 -18.381 0.326 1.00 88.75 165 PRO A O 1
ATOM 1343 N N . ILE A 1 166 ? 9.154 -17.728 -0.844 1.00 88.94 166 ILE A N 1
ATOM 1344 C CA . ILE A 1 166 ? 10.016 -17.522 0.329 1.00 88.94 166 ILE A CA 1
ATOM 1345 C C . ILE A 1 166 ? 9.503 -16.418 1.271 1.00 88.94 166 ILE A C 1
ATOM 1347 O O . ILE A 1 166 ? 9.726 -16.490 2.476 1.00 88.94 166 ILE A O 1
ATOM 1351 N N . HIS A 1 167 ? 8.754 -15.434 0.759 1.00 92.94 167 HIS A N 1
ATOM 1352 C CA . HIS A 1 167 ? 8.164 -14.374 1.581 1.00 92.94 167 HIS A CA 1
ATOM 1353 C C . HIS A 1 167 ? 6.985 -14.864 2.427 1.00 92.94 167 HIS A C 1
ATOM 1355 O O . HIS A 1 167 ? 6.614 -14.188 3.383 1.00 92.94 167 HIS A O 1
ATOM 1361 N N . SER A 1 168 ? 6.415 -16.039 2.127 1.00 92.00 168 SER A N 1
ATOM 1362 C CA . SER A 1 168 ? 5.296 -16.602 2.897 1.00 92.00 168 SER A CA 1
ATOM 1363 C C . SER A 1 168 ? 5.634 -16.778 4.379 1.00 92.00 168 SER A C 1
ATOM 1365 O O . SER A 1 168 ? 4.807 -16.451 5.226 1.00 92.00 168 SER A O 1
ATOM 1367 N N . LEU A 1 169 ? 6.864 -17.195 4.705 1.00 93.88 169 LEU A N 1
ATOM 1368 C CA . LEU A 1 169 ? 7.326 -17.335 6.090 1.00 93.88 169 LEU A CA 1
ATOM 1369 C C . LEU A 1 169 ? 7.359 -15.987 6.817 1.00 93.88 169 LEU A C 1
ATOM 1371 O O . LEU A 1 169 ? 6.964 -15.900 7.976 1.00 93.88 169 LEU A O 1
ATOM 1375 N N . PHE A 1 170 ? 7.787 -14.926 6.129 1.00 95.19 170 PHE A N 1
ATOM 1376 C CA . PHE A 1 170 ? 7.793 -13.577 6.689 1.00 95.19 170 PHE A CA 1
ATOM 1377 C C . PHE A 1 170 ? 6.368 -13.058 6.913 1.00 95.19 170 PHE A C 1
ATOM 1379 O O . PHE A 1 170 ? 6.052 -12.576 7.997 1.00 95.19 170 PHE A O 1
ATOM 1386 N N . VAL A 1 171 ? 5.488 -13.211 5.917 1.00 96.75 171 VAL A N 1
ATOM 1387 C CA . VAL A 1 171 ? 4.070 -12.822 6.006 1.00 96.75 171 VAL A CA 1
ATOM 1388 C C . VAL A 1 171 ? 3.373 -13.566 7.154 1.00 96.75 171 VAL A C 1
ATOM 1390 O O . VAL A 1 171 ? 2.683 -12.942 7.961 1.00 96.75 171 VAL A O 1
ATOM 1393 N N . ALA A 1 172 ? 3.598 -14.876 7.283 1.00 96.25 172 ALA A N 1
ATOM 1394 C CA . ALA A 1 172 ? 3.081 -15.676 8.391 1.00 96.25 172 ALA A CA 1
ATOM 1395 C C . ALA A 1 172 ? 3.644 -15.214 9.744 1.00 96.25 172 ALA A C 1
ATOM 1397 O O . ALA A 1 172 ? 2.893 -15.080 10.706 1.00 96.25 172 ALA A O 1
ATOM 1398 N N . GLY A 1 173 ? 4.941 -14.905 9.813 1.00 97.25 173 GLY A N 1
ATOM 1399 C CA . GLY A 1 173 ? 5.573 -14.360 11.015 1.00 97.25 173 GLY A CA 1
ATOM 1400 C C . GLY A 1 173 ? 4.933 -13.047 11.475 1.00 97.25 173 GLY A C 1
ATOM 1401 O O . GLY A 1 173 ? 4.602 -12.911 12.650 1.00 97.25 173 GLY A O 1
ATOM 1402 N N . VAL A 1 174 ? 4.684 -12.105 10.558 1.00 96.81 174 VAL A N 1
ATOM 1403 C CA . VAL A 1 174 ? 3.995 -10.837 10.871 1.00 96.81 174 VAL A CA 1
ATOM 1404 C C . VAL A 1 174 ? 2.582 -11.086 11.408 1.00 96.81 174 VAL A C 1
ATOM 1406 O O . VAL A 1 174 ? 2.185 -10.461 12.392 1.00 96.81 174 VAL A O 1
ATOM 1409 N N . MET A 1 175 ? 1.841 -12.029 10.818 1.00 96.12 175 MET A N 1
ATOM 1410 C CA . MET A 1 175 ? 0.522 -12.423 11.324 1.00 96.12 175 MET A CA 1
ATOM 1411 C C . MET A 1 175 ? 0.607 -13.000 12.744 1.00 96.12 175 MET A C 1
ATOM 1413 O O . MET A 1 175 ? -0.160 -12.597 13.614 1.00 96.12 175 MET A O 1
ATOM 1417 N N . LEU A 1 176 ? 1.567 -13.892 13.012 1.00 97.12 176 LEU A N 1
ATOM 1418 C CA . LEU A 1 176 ? 1.773 -14.469 14.345 1.00 97.12 176 LEU A CA 1
ATOM 1419 C C . LEU A 1 176 ? 2.109 -13.395 15.389 1.00 97.12 176 LEU A C 1
ATOM 1421 O O . LEU A 1 176 ? 1.563 -13.421 16.490 1.00 97.12 176 LEU A O 1
ATOM 1425 N N . PHE A 1 177 ? 2.947 -12.414 15.043 1.00 96.75 177 PHE A N 1
ATOM 1426 C CA . PHE A 1 177 ? 3.222 -11.281 15.931 1.00 96.75 177 PHE A CA 1
ATOM 1427 C C . PHE A 1 177 ? 1.970 -10.462 16.232 1.00 96.75 177 PHE A C 1
ATOM 1429 O O . PHE A 1 177 ? 1.756 -10.084 17.385 1.00 96.75 177 PHE A O 1
ATOM 1436 N N . TYR A 1 178 ? 1.116 -10.225 15.234 1.00 96.62 178 TYR A N 1
ATOM 1437 C CA . TYR A 1 178 ? -0.163 -9.571 15.480 1.00 96.62 178 TYR A CA 1
ATOM 1438 C C . TYR A 1 178 ? -1.067 -10.412 16.395 1.00 96.62 178 TYR A C 1
ATOM 1440 O O . TYR A 1 178 ? -1.662 -9.869 17.320 1.00 96.62 178 TYR A O 1
ATOM 1448 N N . MET A 1 179 ? -1.127 -11.735 16.216 1.00 95.56 179 MET A N 1
ATOM 1449 C CA . MET A 1 179 ? -1.887 -12.609 17.117 1.00 95.56 179 MET A CA 1
ATOM 1450 C C . MET A 1 179 ? -1.389 -12.498 18.565 1.00 95.56 179 MET A C 1
ATOM 1452 O O . MET A 1 179 ? -2.198 -12.346 19.479 1.00 95.56 179 MET A O 1
ATOM 1456 N N . PHE A 1 180 ? -0.073 -12.470 18.798 1.00 96.75 180 PHE A N 1
ATOM 1457 C CA . PHE A 1 180 ? 0.463 -12.209 20.138 1.00 96.75 180 PHE A CA 1
ATOM 1458 C C . PHE A 1 180 ? 0.072 -10.828 20.673 1.00 96.75 180 PHE A C 1
ATOM 1460 O O . PHE A 1 180 ? -0.318 -10.716 21.835 1.00 96.75 180 PHE A O 1
ATOM 1467 N N . LEU A 1 181 ? 0.096 -9.793 19.828 1.00 95.25 181 LEU A N 1
ATOM 1468 C CA . LEU A 1 181 ? -0.381 -8.461 20.204 1.00 95.25 181 LEU A CA 1
ATOM 1469 C C . LEU A 1 181 ? -1.856 -8.486 20.633 1.00 95.25 181 LEU A C 1
ATOM 1471 O O . LEU A 1 181 ? -2.203 -7.821 21.606 1.00 95.25 181 LEU A O 1
ATOM 1475 N N . THR A 1 182 ? -2.716 -9.276 19.980 1.00 95.12 182 THR A N 1
ATOM 1476 C CA . THR A 1 182 ? -4.134 -9.357 20.374 1.00 95.12 182 THR A CA 1
ATOM 1477 C C . THR A 1 182 ? -4.333 -9.902 21.786 1.00 95.12 182 THR A C 1
ATOM 1479 O O . THR A 1 182 ? -5.200 -9.397 22.493 1.00 95.12 182 THR A O 1
ATOM 1482 N N . PHE A 1 183 ? -3.502 -10.846 22.245 1.00 95.69 183 PHE A N 1
ATOM 1483 C CA . PHE A 1 183 ? -3.553 -11.318 23.634 1.00 95.69 183 PHE A CA 1
ATOM 1484 C C . PHE A 1 183 ? -3.178 -10.217 24.628 1.00 95.69 183 PHE A C 1
ATOM 1486 O O . PHE A 1 183 ? -3.804 -10.100 25.678 1.00 95.69 183 PHE A O 1
ATOM 1493 N N . VAL A 1 184 ? -2.194 -9.380 24.288 1.00 95.25 184 VAL A N 1
ATOM 1494 C CA . VAL A 1 184 ? -1.806 -8.236 25.125 1.00 95.25 184 VAL A CA 1
ATOM 1495 C C . VAL A 1 184 ? -2.927 -7.199 25.179 1.00 95.25 184 VAL A C 1
ATOM 1497 O O . VAL A 1 184 ? -3.271 -6.730 26.262 1.00 95.25 184 VAL A O 1
ATOM 1500 N N . VAL A 1 185 ? -3.522 -6.861 24.031 1.00 94.88 185 VAL A N 1
ATOM 1501 C CA . VAL A 1 185 ? -4.660 -5.929 23.957 1.00 94.88 185 VAL A CA 1
ATOM 1502 C C . VAL A 1 185 ? -5.834 -6.456 24.782 1.00 94.88 185 VAL A C 1
ATOM 1504 O O . VAL A 1 185 ? -6.373 -5.711 25.590 1.00 94.88 185 VAL A O 1
ATOM 1507 N N . TYR A 1 186 ? -6.174 -7.740 24.643 1.00 93.94 186 TYR A N 1
ATOM 1508 C CA . TYR A 1 186 ? -7.242 -8.383 25.414 1.00 93.94 186 TYR A CA 1
ATOM 1509 C C . TYR A 1 186 ? -6.986 -8.370 26.928 1.00 93.94 186 TYR A C 1
ATOM 1511 O O . TYR A 1 186 ? -7.916 -8.244 27.712 1.00 93.94 186 TYR A O 1
ATOM 1519 N N . ALA A 1 187 ? -5.730 -8.493 27.360 1.00 95.81 187 ALA A N 1
ATOM 1520 C CA . ALA A 1 187 ? -5.384 -8.473 28.780 1.00 95.81 187 ALA A CA 1
ATOM 1521 C C . ALA A 1 187 ? -5.366 -7.060 29.399 1.00 95.81 187 ALA A C 1
ATOM 1523 O O . ALA A 1 187 ? -5.267 -6.941 30.619 1.00 95.81 187 ALA A O 1
ATOM 1524 N N . THR A 1 188 ? -5.393 -5.998 28.587 1.00 93.19 188 THR A N 1
ATOM 1525 C CA . THR A 1 188 ? -5.151 -4.612 29.038 1.00 93.19 188 THR A CA 1
ATOM 1526 C C . THR A 1 188 ? -6.294 -3.638 28.742 1.00 93.19 188 THR A C 1
ATOM 1528 O O . THR A 1 188 ? -6.190 -2.471 29.125 1.00 93.19 188 THR A O 1
ATOM 1531 N N . GLN A 1 189 ? -7.367 -4.088 28.084 1.00 82.56 189 GLN A N 1
ATOM 1532 C CA . GLN A 1 189 ? -8.562 -3.306 27.741 1.00 82.56 189 GLN A CA 1
ATOM 1533 C C . GLN A 1 189 ? -9.819 -4.053 28.167 1.00 82.56 189 GLN A C 1
ATOM 1535 O O . GLN A 1 189 ? -10.737 -3.376 28.676 1.00 82.56 189 GLN A O 1
#

Mean predicted aligned error: 4.11 Å

Nearest PDB structures (foldseek):
  5c5b-assembly2_C  TM=2.556E-01  e=5.282E+00  Homo sapiens
  5c5b-assembly1_A  TM=2.326E-01  e=4.555E+00  Homo sapiens
  9epq-assembly1_R  TM=2.135E-01  e=4.555E+00  Hasarius adansoni

Organism: NCBI:txid64525

Solvent-accessible surface area (backbone atoms only — not comparable to full-atom values): 10298 Å² total; per-residue (Å²): 113,70,50,64,76,71,44,46,82,71,62,64,41,61,28,70,45,32,38,82,78,50,56,47,69,57,50,32,53,52,35,45,53,52,32,52,51,46,50,53,51,50,54,52,51,56,77,72,40,95,41,70,64,73,44,58,72,37,68,60,52,48,50,50,51,49,42,40,53,48,33,45,51,44,28,54,50,22,51,55,41,67,72,38,59,84,88,47,27,64,60,52,37,39,72,69,24,52,51,72,62,30,52,53,48,50,50,49,50,47,40,35,48,54,49,26,53,46,44,26,53,49,33,71,74,76,61,73,77,82,83,66,93,42,73,66,54,44,50,53,48,45,46,63,40,43,47,40,29,52,53,30,48,49,48,61,65,44,33,53,55,76,83,57,76,80,48,50,61,56,46,50,47,55,51,51,53,50,54,55,48,49,55,55,50,66,75,74,110

Foldseek 3Di:
DVCVVLVLVVDQLVLLQAWPPDGSVVVLVVLVVVLVLLVVLLVLVVVVAPDPCSQCLDPLSVLSVLVNVLSVVSNVLSVVLVPDDPVCSRVVSCVVQSDPNVVVSLLSLLLQLVVLLVQLVCCVPPPVDDDDDDPSRVVSCCVSNPVSNVSNVVCVRTTSRDRDPVSVVVSVVVVVVSVVSNVVVVVPD

Sequence (189 aa):
MIAHAFKLDRFEPERIVTSNLVGPKTLAGIRFVETLYVWIVIISKWATSASAQDYLKYFTNLTYCGLAAYLLCTSLWTIGYLRQPSSERNDWINNKAGGWLGYLHWLLYSTVICFHVIVPIVFWTLLNTGTLPTPLARWQNISVHLLDGVLAISELVFNRHFLQPIHSLFVAGVMLFYMFLTFVVYATQ

Radius of gyration: 17.91 Å; Cα contacts (8 Å, |Δi|>4): 167; chains: 1; bounding box: 53×30×51 Å

pLDDT: mean 93.29, std 7.86, range [55.97, 98.62]